Protein AF-A0AAE1XAZ2-F1 (afdb_monomer_lite)

pLDDT: mean 76.96, std 14.14, range [39.06, 95.06]

Secondary structure (DSSP, 8-state):
-PPPTT--PPP---PPP-B-SSGGG---SEES-EEEEE---SSS--EEEEE--EEEEE--SSSS--EEEEEE---EEEEETTTTEEEEE--SSPPPPP--S--EEEETTEEEE--S-TTT------GGGSHHHHHHTTHHHHHHHHH-HHHHHHHHHHHHHHHTTS-SEEEETTTEEEESS---SS---HHHHHT-PSS--GGG--HHHHHHHH-EE-SSTT--SEEE-TT-TT-EEE-S--TT-HHHHT--

InterPro domains:
  IPR004843 Calcineurin-like, phosphoesterase domain [PF00149] (111-232)
  IPR006186 Serine/threonine-specific protein phosphatase/bis(5-nucleosyl)-tetraphosphatase [PR00114] (123-147)
  IPR006186 Serine/threonine-specific protein phosphatase/bis(5-nucleosyl)-tetraphosphatase [PR00114] (161-187)
  IPR006186 Serine/threonine-specific protein phosphatase/bis(5-nucleosyl)-tetraphosphatase [PR00114] (191-218)
  IPR006186 Serine/threonine-specific protein phosphatase/bis(5-nucleosyl)-tetraphosphatase [PS00125] (124-129)
  IPR006186 Serine/threonine-specific protein phosphatase/bis(5-nucleosyl)-tetraphosphatase [SM00156] (76-252)
  IPR015915 Kelch-type beta-propeller [SSF117281] (14-110)
  IPR029052 Metallo-dependent phosphatase-like [G3DSA:3.60.21.10] (101-250)
  IPR029052 Metallo-dependent phosphatase-like [SSF56300] (113-239)

Structure (mmCIF, N/CA/C/O backbone):
data_AF-A0AAE1XAZ2-F1
#
_entry.id   AF-A0AAE1XAZ2-F1
#
loop_
_atom_site.group_PDB
_atom_site.id
_atom_site.type_symbol
_atom_site.label_atom_id
_atom_site.label_alt_id
_atom_site.label_comp_id
_atom_site.label_asym_id
_atom_site.label_entity_id
_atom_site.label_seq_id
_atom_site.pdbx_PDB_ins_code
_atom_site.Cartn_x
_atom_site.Cartn_y
_atom_site.Cartn_z
_atom_site.occupancy
_atom_site.B_iso_or_equiv
_atom_site.auth_seq_id
_atom_site.auth_comp_id
_atom_site.auth_asym_id
_atom_site.auth_atom_id
_atom_site.pdbx_PDB_model_num
ATOM 1 N N . MET A 1 1 ? -9.855 -36.960 -20.016 1.00 40.91 1 MET A N 1
ATOM 2 C CA . MET A 1 1 ? -9.226 -35.631 -19.858 1.00 40.91 1 MET A CA 1
ATOM 3 C C . MET A 1 1 ? -9.217 -35.314 -18.373 1.00 40.91 1 MET A C 1
ATOM 5 O O . MET A 1 1 ? -10.285 -35.118 -17.813 1.00 40.91 1 MET A O 1
ATOM 9 N N . GLY A 1 2 ? -8.059 -35.413 -17.718 1.00 45.53 2 GLY A N 1
ATOM 10 C CA . GLY A 1 2 ? -7.933 -35.143 -16.282 1.00 45.53 2 GLY A CA 1
ATOM 11 C C . GLY A 1 2 ? -7.878 -33.639 -16.027 1.00 45.53 2 GLY A C 1
ATOM 12 O O . GLY A 1 2 ? -7.138 -32.931 -16.710 1.00 45.53 2 GLY A O 1
ATOM 13 N N . SER A 1 3 ? -8.684 -33.151 -15.086 1.00 51.94 3 SER A N 1
ATOM 14 C CA . SER A 1 3 ? -8.640 -31.769 -14.609 1.00 51.94 3 SER A CA 1
ATOM 15 C C . SER A 1 3 ? -7.241 -31.446 -14.084 1.00 51.94 3 SER A C 1
ATOM 17 O O . SER A 1 3 ? -6.685 -32.200 -13.285 1.00 51.94 3 SER A O 1
ATOM 19 N N . LYS A 1 4 ? -6.663 -30.337 -14.551 1.00 54.97 4 LYS A N 1
ATOM 20 C CA . LYS A 1 4 ? -5.352 -29.865 -14.097 1.00 54.97 4 LYS A CA 1
ATOM 21 C C . LYS A 1 4 ? -5.409 -29.582 -12.582 1.00 54.97 4 LYS A C 1
ATOM 23 O O . LYS A 1 4 ? -6.352 -28.921 -12.154 1.00 54.97 4 LYS A O 1
ATOM 28 N N . PRO A 1 5 ? -4.426 -30.025 -11.780 1.00 50.38 5 PRO A N 1
ATOM 29 C CA . PRO A 1 5 ? -4.472 -29.946 -10.313 1.00 50.38 5 PRO A CA 1
ATOM 30 C C . PRO A 1 5 ? -4.479 -28.521 -9.726 1.00 50.38 5 PRO A C 1
ATOM 32 O O . PRO A 1 5 ? -4.715 -28.365 -8.536 1.00 50.38 5 PRO A O 1
ATOM 35 N N . TRP A 1 6 ? -4.260 -27.488 -10.543 1.00 50.59 6 TRP A N 1
ATOM 36 C CA . TRP A 1 6 ? -4.311 -26.069 -10.155 1.00 50.59 6 TRP A CA 1
ATOM 37 C C . TRP A 1 6 ? -5.607 -25.355 -10.570 1.00 50.59 6 TRP A C 1
ATOM 39 O O . TRP A 1 6 ? -5.777 -24.168 -10.307 1.00 50.59 6 TRP A O 1
ATOM 49 N N . LEU A 1 7 ? -6.532 -26.050 -11.236 1.00 39.06 7 LEU A N 1
ATOM 50 C CA . LEU A 1 7 ? -7.842 -25.503 -11.579 1.00 39.06 7 LEU A CA 1
ATOM 51 C C . LEU A 1 7 ? -8.775 -25.659 -10.372 1.00 39.06 7 LEU A C 1
ATOM 53 O O . LEU A 1 7 ? -9.588 -26.578 -10.308 1.00 39.06 7 LEU A O 1
ATOM 57 N N . CYS A 1 8 ? -8.643 -24.752 -9.404 1.00 51.28 8 CYS A N 1
ATOM 58 C CA . CYS A 1 8 ? -9.664 -24.552 -8.382 1.00 51.28 8 CYS A CA 1
ATOM 59 C C . CYS A 1 8 ? -10.829 -23.784 -9.026 1.00 51.28 8 CYS A C 1
ATOM 61 O O . CYS A 1 8 ? -10.635 -22.633 -9.427 1.00 51.28 8 CYS A O 1
ATOM 63 N N . PRO A 1 9 ? -12.026 -24.380 -9.181 1.00 53.69 9 PRO A N 1
ATOM 64 C CA . PRO A 1 9 ? -13.184 -23.627 -9.640 1.00 53.69 9 PRO A CA 1
ATOM 65 C C . PRO A 1 9 ? -13.441 -22.466 -8.676 1.00 53.69 9 PRO A C 1
ATOM 67 O O . PRO A 1 9 ? -13.261 -22.611 -7.464 1.00 53.69 9 PRO A O 1
ATOM 70 N N . ALA A 1 10 ? -13.852 -21.316 -9.220 1.00 43.12 10 ALA A N 1
ATOM 71 C CA . ALA A 1 10 ? -14.251 -20.182 -8.399 1.00 43.12 10 ALA A CA 1
ATOM 72 C C . ALA A 1 10 ? -15.269 -20.662 -7.347 1.00 43.12 10 ALA A C 1
ATOM 74 O O . ALA A 1 10 ? -16.168 -21.438 -7.697 1.00 43.12 10 ALA A O 1
ATOM 75 N N . PRO A 1 11 ? -15.141 -20.242 -6.076 1.00 50.47 11 PRO A N 1
ATOM 76 C CA . PRO A 1 11 ? -16.084 -20.638 -5.047 1.00 50.47 11 PRO A CA 1
ATOM 77 C C . PRO A 1 11 ? -17.504 -20.316 -5.506 1.00 50.47 11 PRO A C 1
ATOM 79 O O . PRO A 1 11 ? -17.768 -19.233 -6.034 1.00 50.47 11 PRO A O 1
ATOM 82 N N . THR A 1 12 ? -18.434 -21.243 -5.297 1.00 56.81 12 THR A N 1
ATOM 83 C CA . THR A 1 12 ? -19.854 -20.943 -5.474 1.00 56.81 12 THR A CA 1
ATOM 84 C C . THR A 1 12 ? -20.237 -19.855 -4.481 1.00 56.81 12 THR A C 1
ATOM 86 O O . THR A 1 12 ? -20.247 -20.089 -3.272 1.00 56.81 12 THR A O 1
ATOM 89 N N . TYR A 1 13 ? -20.539 -18.664 -4.985 1.00 56.06 13 TYR A N 1
ATOM 90 C CA . TYR A 1 13 ? -21.065 -17.575 -4.179 1.00 56.06 13 TYR A CA 1
ATOM 91 C C . TYR A 1 13 ? -22.586 -17.687 -4.095 1.00 56.06 13 TYR A C 1
ATOM 93 O O . TYR A 1 13 ? -23.262 -18.105 -5.036 1.00 56.06 13 TYR A O 1
ATOM 101 N N . ARG A 1 14 ? -23.135 -17.297 -2.946 1.00 70.94 14 ARG A N 1
ATOM 102 C CA . ARG A 1 14 ? -24.574 -17.131 -2.755 1.00 70.94 14 ARG A CA 1
ATOM 103 C C . ARG A 1 14 ? -24.855 -15.652 -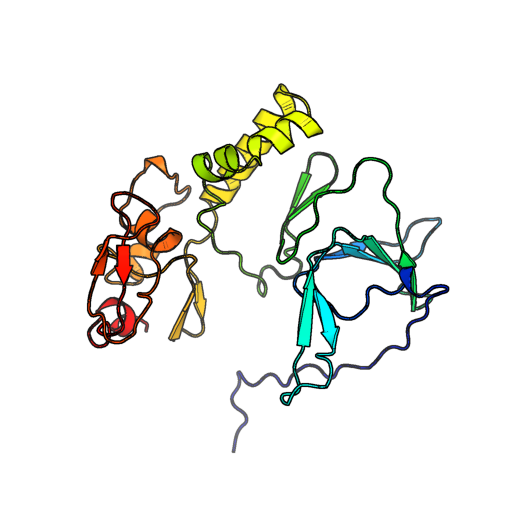2.566 1.00 70.94 14 ARG A C 1
ATOM 105 O O . ARG A 1 14 ? -24.284 -15.033 -1.672 1.00 70.94 14 ARG A O 1
ATOM 112 N N . THR A 1 15 ? -25.771 -15.110 -3.359 1.00 72.25 15 THR A N 1
ATOM 113 C CA . THR A 1 15 ? -26.292 -13.763 -3.129 1.00 72.25 15 THR A CA 1
ATOM 114 C C . THR A 1 15 ? -26.998 -13.720 -1.778 1.00 72.25 15 THR A C 1
ATOM 116 O O . THR A 1 15 ? -27.865 -14.549 -1.487 1.00 72.25 15 THR A O 1
ATOM 119 N N . LEU A 1 16 ? -26.607 -12.762 -0.942 1.00 75.38 16 LEU A N 1
ATOM 120 C CA . LEU A 1 16 ? -27.298 -12.453 0.300 1.00 75.38 16 LEU A CA 1
ATOM 121 C C . LEU A 1 16 ? -28.154 -11.214 0.074 1.00 75.38 16 LEU A C 1
ATOM 123 O O . LEU A 1 16 ? -27.655 -10.191 -0.390 1.00 75.38 16 LEU A O 1
ATOM 127 N N . GLU A 1 17 ? -29.432 -11.303 0.424 1.00 85.44 17 GLU A N 1
ATOM 128 C CA . GLU A 1 17 ? -30.253 -10.107 0.568 1.00 85.44 17 GLU A CA 1
ATOM 129 C C . GLU A 1 17 ? -29.761 -9.320 1.782 1.00 85.44 17 GLU A C 1
ATOM 131 O O . GLU A 1 17 ? -29.556 -9.883 2.864 1.00 85.44 17 GLU A O 1
ATOM 136 N N . SER A 1 18 ? -29.548 -8.025 1.573 1.00 86.75 18 SER A N 1
ATOM 137 C CA . SER A 1 18 ? -29.151 -7.073 2.605 1.00 86.75 18 SER A CA 1
ATOM 138 C C . SER A 1 18 ? -30.145 -5.924 2.633 1.00 86.75 18 SER A C 1
ATOM 140 O O . SER A 1 18 ? -30.829 -5.675 1.641 1.00 86.75 18 SER A O 1
ATOM 142 N N . TYR A 1 19 ? -30.247 -5.259 3.779 1.00 90.19 19 TYR A N 1
ATOM 143 C CA . TYR A 1 19 ? -31.219 -4.194 3.995 1.00 90.19 19 TYR A CA 1
ATOM 144 C C . TYR A 1 19 ? -30.557 -2.930 4.528 1.00 90.19 19 TYR A C 1
ATOM 146 O O . TYR A 1 19 ? -29.501 -2.986 5.157 1.00 90.19 19 TYR A O 1
ATOM 154 N N . TRP A 1 20 ? -31.196 -1.791 4.300 1.00 95.06 20 TRP A N 1
ATOM 155 C CA . TRP A 1 20 ? -30.798 -0.488 4.817 1.00 95.06 20 TRP A CA 1
ATOM 156 C C . TRP A 1 20 ? -32.036 0.401 4.967 1.00 95.06 20 TRP A C 1
ATOM 158 O O . TRP A 1 20 ? -33.042 0.157 4.302 1.00 95.06 20 TRP A O 1
ATOM 168 N N . ASP A 1 21 ? -31.986 1.394 5.859 1.00 94.00 21 ASP A N 1
ATOM 169 C CA . ASP A 1 21 ? -33.142 2.270 6.108 1.00 94.00 21 ASP A CA 1
ATOM 170 C C . ASP A 1 21 ? -33.165 3.461 5.140 1.00 94.00 21 ASP A C 1
ATOM 172 O O . ASP A 1 21 ? -34.234 3.928 4.751 1.00 94.00 21 ASP A O 1
ATOM 176 N N . THR A 1 22 ? -31.986 3.960 4.756 1.00 93.81 22 THR A N 1
ATOM 177 C CA . THR A 1 22 ? -31.815 5.110 3.859 1.00 93.81 22 THR A CA 1
ATOM 178 C C . THR A 1 22 ? -30.794 4.810 2.764 1.00 93.81 22 THR A C 1
ATOM 180 O O . THR A 1 22 ? -29.907 3.981 2.955 1.00 93.81 22 THR A O 1
ATOM 183 N N . ASP A 1 23 ? -30.865 5.495 1.622 1.00 87.19 23 ASP A N 1
ATOM 184 C CA . ASP A 1 23 ? -29.893 5.286 0.533 1.00 87.19 23 ASP A CA 1
ATOM 185 C C . ASP A 1 23 ? -28.445 5.588 0.967 1.00 87.19 23 ASP A C 1
ATOM 187 O O . ASP A 1 23 ? -27.510 4.936 0.506 1.00 87.19 23 ASP A O 1
ATOM 191 N N . ASP A 1 24 ? -28.257 6.507 1.921 1.00 89.56 24 ASP A N 1
ATOM 192 C CA . ASP A 1 24 ? -26.951 6.844 2.505 1.00 89.56 24 ASP A CA 1
ATOM 193 C C . ASP A 1 24 ? -26.341 5.706 3.345 1.00 89.56 24 ASP A C 1
ATOM 195 O O . ASP A 1 24 ? -25.118 5.646 3.529 1.00 89.56 24 ASP A O 1
ATOM 199 N N . ASP A 1 25 ? -27.176 4.810 3.879 1.00 92.19 25 ASP A N 1
ATOM 200 C CA . ASP A 1 25 ? -26.734 3.639 4.635 1.00 92.19 25 ASP A CA 1
ATOM 201 C C . ASP A 1 25 ? -26.095 2.587 3.728 1.00 92.19 25 ASP A C 1
ATOM 203 O O . ASP A 1 25 ? -25.174 1.878 4.158 1.00 92.19 25 ASP A O 1
ATOM 207 N N . ALA A 1 26 ? -26.526 2.516 2.467 1.00 89.38 26 ALA A N 1
ATOM 208 C CA . ALA A 1 26 ? -25.982 1.594 1.489 1.00 89.38 26 ALA A CA 1
ATOM 209 C C . ALA A 1 26 ? -24.591 2.065 1.021 1.00 89.38 26 ALA A C 1
ATOM 211 O O . ALA A 1 26 ? -24.416 3.208 0.596 1.00 89.38 26 ALA A O 1
ATOM 212 N N . PRO A 1 27 ? -23.562 1.198 1.036 1.00 88.69 27 PRO A N 1
ATOM 213 C CA . PRO A 1 27 ? -22.259 1.568 0.493 1.00 88.69 27 PRO A CA 1
ATOM 214 C C . PRO A 1 27 ? -22.286 1.698 -1.041 1.00 88.69 27 PRO A C 1
ATOM 216 O O . PRO A 1 27 ? -21.423 2.357 -1.619 1.00 88.69 27 PRO A O 1
ATOM 219 N N . GLY A 1 28 ? -23.252 1.084 -1.723 1.00 85.62 28 GLY A N 1
ATOM 220 C CA . GLY A 1 28 ? -23.293 1.048 -3.183 1.00 85.62 28 GLY A CA 1
ATOM 221 C C . GLY A 1 28 ? -22.079 0.340 -3.817 1.00 85.62 28 GLY A C 1
ATOM 222 O O . GLY A 1 28 ? -21.163 -0.111 -3.118 1.00 85.62 28 GLY A O 1
ATOM 223 N N . PRO A 1 29 ? -22.057 0.212 -5.153 1.00 82.62 29 PRO A N 1
ATOM 224 C CA . PRO A 1 29 ? -20.962 -0.436 -5.870 1.00 82.62 29 PRO A CA 1
ATOM 225 C C . PRO A 1 29 ? -19.657 0.364 -5.747 1.00 82.62 29 PRO A C 1
ATOM 227 O O . PRO A 1 29 ? -19.624 1.571 -5.998 1.00 82.62 29 PRO A O 1
ATOM 230 N N . ARG A 1 30 ? -18.563 -0.301 -5.358 1.00 84.44 30 ARG A N 1
ATOM 231 C CA . ARG A 1 30 ? -17.255 0.341 -5.143 1.00 84.44 30 ARG A CA 1
ATOM 232 C C . ARG A 1 30 ? -16.090 -0.642 -5.236 1.00 84.44 30 ARG A C 1
ATOM 234 O O . ARG A 1 30 ? -16.255 -1.828 -4.960 1.00 84.44 30 ARG A O 1
ATOM 241 N N . CYS A 1 31 ? -14.896 -0.139 -5.536 1.00 78.88 31 CYS A N 1
ATOM 242 C CA . CYS A 1 31 ? -13.641 -0.900 -5.519 1.00 78.88 31 CYS A CA 1
ATOM 243 C C . CYS A 1 31 ? -12.593 -0.243 -4.605 1.00 78.88 31 CYS A C 1
ATOM 245 O O . CYS A 1 31 ? -12.754 0.900 -4.175 1.00 78.88 31 CYS A O 1
ATOM 247 N N . GLY A 1 32 ? -11.533 -0.983 -4.258 1.00 73.06 32 GLY A N 1
ATOM 248 C CA . GLY A 1 32 ? -10.429 -0.465 -3.441 1.00 73.06 32 GLY A CA 1
ATOM 249 C C . GLY A 1 32 ? -10.840 0.006 -2.038 1.00 73.06 32 GLY A C 1
ATOM 250 O O . GLY A 1 32 ? -10.208 0.908 -1.497 1.00 73.06 32 GLY A O 1
ATOM 251 N N . HIS A 1 33 ? -11.917 -0.535 -1.473 1.00 79.75 33 HIS A N 1
ATOM 252 C CA . HIS A 1 33 ? -12.319 -0.273 -0.091 1.00 79.75 33 HIS A CA 1
ATOM 253 C C . HIS A 1 33 ? -11.654 -1.277 0.858 1.00 79.75 33 HIS A C 1
ATOM 255 O O . HIS A 1 33 ? -11.230 -2.351 0.432 1.00 79.75 33 HIS A O 1
ATOM 261 N N . THR A 1 34 ? -11.618 -0.948 2.144 1.00 80.38 34 THR A N 1
ATOM 262 C CA . THR A 1 34 ? -11.214 -1.874 3.211 1.00 80.38 34 THR A CA 1
ATOM 263 C C . THR A 1 34 ? -12.465 -2.409 3.896 1.00 80.38 34 THR A C 1
ATOM 265 O O . THR A 1 34 ? -13.421 -1.655 4.088 1.00 80.38 34 THR A O 1
ATOM 268 N N . LEU A 1 35 ? -12.478 -3.695 4.252 1.00 78.38 35 LEU A N 1
ATOM 269 C CA . LEU A 1 35 ? -13.596 -4.336 4.944 1.00 78.38 35 LEU A CA 1
ATOM 270 C C . LEU A 1 35 ? -13.079 -5.104 6.160 1.00 78.38 35 LEU A C 1
ATOM 272 O O . LEU A 1 35 ? -12.538 -6.193 6.018 1.00 78.38 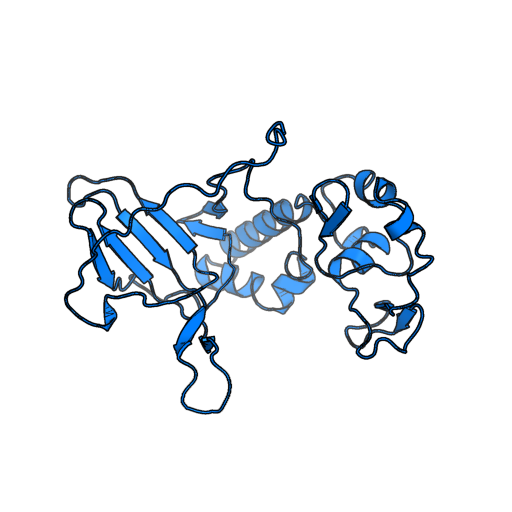35 LEU A O 1
ATOM 276 N N . THR A 1 36 ? -13.259 -4.556 7.355 1.00 78.31 36 THR A N 1
ATOM 277 C CA . THR A 1 36 ? -12.703 -5.111 8.594 1.00 78.31 36 THR A CA 1
ATOM 278 C C . THR A 1 36 ? -13.756 -5.894 9.368 1.00 78.31 36 THR A C 1
ATOM 280 O O . THR A 1 36 ? -14.784 -5.335 9.755 1.00 78.31 36 THR A O 1
ATOM 283 N N . ALA A 1 37 ? -13.493 -7.168 9.661 1.00 76.38 37 ALA A N 1
ATOM 284 C CA . ALA A 1 37 ? -14.340 -7.953 10.552 1.00 76.38 37 ALA A CA 1
ATOM 285 C C . ALA A 1 37 ? -14.173 -7.509 12.016 1.00 76.38 37 ALA A C 1
ATOM 287 O O . ALA A 1 37 ? -13.063 -7.400 12.536 1.00 76.38 37 ALA A O 1
ATOM 288 N N . VAL A 1 38 ? -15.292 -7.272 12.697 1.00 79.88 38 VAL A N 1
ATOM 289 C CA . VAL A 1 38 ? -15.359 -6.884 14.109 1.00 79.88 38 VAL A CA 1
ATOM 290 C C . VAL A 1 38 ? -16.177 -7.926 14.861 1.00 79.88 38 VAL A C 1
ATOM 292 O O . VAL A 1 38 ? -17.332 -8.199 14.521 1.00 79.88 38 VAL A O 1
ATOM 295 N N . ALA A 1 39 ? -15.573 -8.504 15.900 1.00 76.00 39 ALA A N 1
ATOM 296 C CA . ALA A 1 39 ? -16.222 -9.496 16.748 1.00 76.00 39 ALA A CA 1
ATOM 297 C C . ALA A 1 39 ? -17.469 -8.928 17.447 1.00 76.00 39 ALA A C 1
ATOM 299 O O . ALA A 1 39 ? -17.588 -7.724 17.692 1.00 76.00 39 ALA A O 1
ATOM 300 N N . ALA A 1 40 ? -18.392 -9.822 17.799 1.00 81.12 40 ALA A N 1
ATOM 301 C CA . ALA A 1 40 ? -19.564 -9.457 18.577 1.00 81.12 40 ALA A CA 1
ATOM 302 C C . ALA A 1 40 ? -19.168 -8.872 19.943 1.00 81.12 40 ALA A C 1
ATOM 304 O O . ALA A 1 40 ? -18.188 -9.276 20.570 1.00 81.12 40 ALA A O 1
ATOM 305 N N . THR A 1 41 ? -19.977 -7.936 20.422 1.00 84.62 41 THR A N 1
ATOM 306 C CA . THR A 1 41 ? -19.865 -7.321 21.748 1.00 84.62 41 THR A CA 1
ATOM 307 C C . THR A 1 41 ? -21.142 -7.587 22.542 1.00 84.62 41 THR A C 1
ATOM 309 O O . THR A 1 41 ? -22.114 -8.119 22.012 1.00 84.62 41 THR A O 1
ATOM 312 N N . LYS A 1 42 ? -21.190 -7.168 23.813 1.00 85.06 42 LYS A N 1
ATOM 313 C CA . LYS A 1 42 ? -22.407 -7.298 24.636 1.00 85.06 42 LYS A CA 1
ATOM 314 C C . LYS A 1 42 ? -23.627 -6.578 24.046 1.00 85.06 42 LYS A C 1
ATOM 316 O O . LYS A 1 42 ? -24.748 -6.952 24.362 1.00 85.06 42 LYS A O 1
ATOM 321 N N . THR A 1 43 ? -23.409 -5.536 23.245 1.00 85.31 43 THR A N 1
ATOM 322 C CA . THR A 1 43 ? -24.472 -4.657 22.733 1.00 85.31 43 THR A CA 1
ATOM 323 C C . THR A 1 43 ? -24.667 -4.737 21.222 1.00 85.31 43 THR A C 1
ATOM 325 O O . THR A 1 43 ? -25.659 -4.220 20.725 1.00 85.31 43 THR A O 1
ATOM 328 N N . HIS A 1 44 ? -23.751 -5.371 20.486 1.00 81.56 44 HIS A N 1
ATOM 329 C CA . HIS A 1 44 ? -23.783 -5.437 19.023 1.00 81.56 44 HIS A CA 1
ATOM 330 C C . HIS A 1 44 ? -23.333 -6.812 18.533 1.00 81.56 44 HIS A C 1
ATOM 332 O O . HIS A 1 44 ? -22.372 -7.365 19.071 1.00 81.56 44 HIS A O 1
ATOM 338 N N . GLY A 1 45 ? -23.977 -7.321 17.480 1.00 82.19 45 GLY A N 1
ATOM 339 C CA . GLY A 1 45 ? -23.573 -8.551 16.800 1.00 82.19 45 GLY A CA 1
ATOM 340 C C . GLY A 1 45 ? -22.208 -8.450 16.099 1.00 82.19 45 GLY A C 1
ATOM 341 O O . GLY A 1 45 ? -21.571 -7.390 16.115 1.00 82.19 45 GLY A O 1
ATOM 342 N N . PRO A 1 46 ? -21.729 -9.554 15.495 1.00 83.38 46 PRO A N 1
ATOM 343 C CA . PRO A 1 46 ? -20.560 -9.526 14.622 1.00 83.38 46 PRO A CA 1
ATOM 344 C C . PRO A 1 46 ? -20.833 -8.638 13.404 1.00 83.38 46 PRO A C 1
ATOM 346 O O . PRO A 1 46 ? -21.920 -8.679 12.821 1.00 83.38 46 PRO A O 1
ATOM 349 N N . ARG A 1 47 ? -19.848 -7.819 13.030 1.00 89.00 47 ARG A N 1
ATOM 350 C CA . ARG A 1 47 ? -20.006 -6.779 12.005 1.00 89.00 47 ARG A CA 1
ATOM 351 C C . ARG A 1 47 ? -18.849 -6.762 11.021 1.00 89.00 47 ARG A C 1
ATOM 353 O O . ARG A 1 47 ? -17.733 -7.127 11.375 1.00 89.00 47 ARG A O 1
ATOM 360 N N . LEU A 1 48 ? -19.107 -6.271 9.814 1.00 85.62 48 LEU A N 1
ATOM 361 C CA . LEU A 1 48 ? -18.075 -5.883 8.855 1.00 85.62 48 LEU A CA 1
ATOM 362 C C . LEU A 1 48 ? -18.080 -4.361 8.729 1.00 85.62 48 LEU A C 1
ATOM 364 O O . LEU A 1 48 ? -19.117 -3.768 8.436 1.00 85.62 48 LEU A O 1
ATOM 368 N N . ILE A 1 49 ? -16.940 -3.723 8.970 1.00 87.56 49 ILE A N 1
ATOM 369 C CA . ILE A 1 49 ? -16.782 -2.276 8.844 1.00 87.56 49 ILE A CA 1
ATOM 370 C C . ILE A 1 49 ? -16.115 -1.979 7.512 1.00 87.56 49 ILE A C 1
ATOM 372 O O . ILE A 1 49 ? -14.953 -2.318 7.305 1.00 87.56 49 ILE A O 1
ATOM 376 N N . LEU A 1 50 ? -16.859 -1.347 6.614 1.00 87.88 50 LEU A N 1
ATOM 377 C CA . LEU A 1 50 ? -16.375 -0.902 5.321 1.00 87.88 50 LEU A CA 1
ATOM 378 C C . LEU A 1 50 ? -15.887 0.538 5.431 1.00 87.88 50 LEU A C 1
ATOM 380 O O . LEU A 1 50 ? -16.634 1.398 5.898 1.00 87.88 50 LEU A O 1
ATOM 384 N N . PHE A 1 51 ? -14.680 0.820 4.947 1.00 88.44 51 PHE A N 1
ATOM 385 C CA . PHE A 1 51 ? -14.155 2.179 4.851 1.00 88.44 51 PHE A CA 1
ATOM 386 C C . PHE A 1 51 ? -13.644 2.504 3.444 1.00 88.44 51 PHE A C 1
ATOM 388 O O . PHE A 1 51 ? -12.929 1.725 2.809 1.00 88.44 51 PHE A O 1
ATOM 395 N N . GLY A 1 52 ? -14.018 3.696 2.980 1.00 87.25 52 GLY A N 1
ATOM 396 C CA . GLY A 1 52 ? -13.497 4.319 1.773 1.00 87.25 52 GLY A CA 1
ATOM 397 C C . GLY A 1 52 ? -13.790 3.551 0.485 1.00 87.25 52 GLY A C 1
ATOM 398 O O . GLY A 1 52 ? -14.862 2.961 0.313 1.00 87.25 52 GLY A O 1
ATOM 399 N N . GLY A 1 53 ? -12.838 3.603 -0.441 1.00 85.12 53 GLY A N 1
ATOM 400 C CA . GLY A 1 53 ? -12.949 3.063 -1.792 1.00 85.12 53 GLY A CA 1
ATOM 401 C C . GLY A 1 53 ? -13.314 4.118 -2.831 1.00 85.12 53 GLY A C 1
ATOM 402 O O . GLY A 1 53 ? -13.577 5.280 -2.513 1.00 85.12 53 GLY A O 1
ATOM 403 N N . ALA A 1 54 ? -13.305 3.702 -4.092 1.00 84.44 54 ALA A N 1
ATOM 404 C CA . ALA A 1 54 ? -13.802 4.487 -5.210 1.00 84.44 54 ALA A CA 1
ATOM 405 C C . ALA A 1 54 ? -15.197 3.978 -5.578 1.00 84.44 54 ALA A C 1
ATOM 407 O O . ALA A 1 54 ? -15.365 2.793 -5.880 1.00 84.44 54 ALA A O 1
ATOM 408 N N . THR A 1 55 ? -16.203 4.849 -5.501 1.00 83.38 55 THR A N 1
ATOM 409 C CA . THR A 1 55 ? -17.583 4.490 -5.842 1.00 83.38 55 THR A CA 1
ATOM 410 C C . THR A 1 55 ? -17.770 4.495 -7.349 1.00 83.38 55 THR A C 1
ATOM 412 O O . THR A 1 55 ? -17.164 5.289 -8.068 1.00 83.38 55 THR A O 1
ATOM 415 N N . ALA A 1 56 ? -18.602 3.584 -7.834 1.00 72.31 56 ALA A N 1
ATOM 416 C CA . ALA A 1 56 ? -18.972 3.490 -9.233 1.00 72.31 56 ALA A CA 1
ATOM 417 C C . ALA A 1 56 ? -20.306 4.205 -9.485 1.00 72.31 56 ALA A C 1
ATOM 419 O O . ALA A 1 56 ? -21.239 4.091 -8.695 1.00 72.31 56 ALA A O 1
ATOM 420 N N . ILE A 1 57 ? -20.395 4.901 -10.614 1.00 67.12 57 ILE A N 1
ATOM 421 C CA . ILE A 1 57 ? -21.644 5.338 -11.241 1.00 67.12 57 ILE A CA 1
ATOM 422 C C . ILE A 1 57 ? -21.804 4.595 -12.566 1.00 67.12 57 ILE A C 1
ATOM 424 O O . ILE A 1 57 ? -20.827 4.360 -13.288 1.00 67.12 57 ILE A O 1
ATOM 428 N N . GLU A 1 58 ? -23.040 4.219 -12.890 1.00 56.28 58 GLU A N 1
ATOM 429 C CA . GLU A 1 58 ? -23.365 3.699 -14.217 1.00 56.28 58 GLU A CA 1
ATOM 430 C C . GLU A 1 58 ? -23.036 4.760 -15.278 1.00 56.28 58 GLU A C 1
ATOM 432 O O . GLU A 1 58 ? -23.369 5.940 -15.137 1.00 56.28 58 GLU A O 1
ATOM 437 N N . GLY A 1 59 ? -22.335 4.356 -16.341 1.00 53.31 59 GLY A N 1
ATOM 438 C CA . GLY A 1 59 ? -22.068 5.229 -17.478 1.00 53.31 59 GLY A CA 1
ATOM 439 C C . GLY A 1 59 ? -23.372 5.597 -18.190 1.00 53.31 59 GLY A C 1
ATOM 440 O O . GLY A 1 59 ? -24.006 4.742 -18.799 1.00 53.31 59 GLY A O 1
ATOM 441 N N . GLY A 1 60 ? -23.777 6.868 -18.129 1.00 48.81 60 GLY A N 1
ATOM 442 C CA . GLY A 1 60 ? -24.976 7.345 -18.822 1.00 48.81 60 GLY A CA 1
ATOM 443 C C . GLY A 1 60 ? -24.854 7.256 -20.349 1.00 48.81 60 GLY A C 1
ATOM 444 O O . GLY A 1 60 ? -23.804 7.616 -20.869 1.00 48.81 60 GLY A O 1
ATOM 445 N N . ASN A 1 61 ? -25.931 6.791 -21.009 1.00 49.59 61 ASN A N 1
ATOM 446 C CA . ASN A 1 61 ? -26.388 6.818 -22.426 1.00 49.59 61 ASN A CA 1
ATOM 447 C C . ASN A 1 61 ? -25.422 7.008 -23.627 1.00 49.59 61 ASN A C 1
ATOM 449 O O . ASN A 1 61 ? -25.880 7.051 -24.769 1.00 49.59 61 ASN A O 1
ATOM 453 N N . GLY A 1 62 ? -24.112 7.101 -23.443 1.00 49.56 62 GLY A N 1
ATOM 454 C CA . GLY A 1 62 ? -23.128 7.323 -24.493 1.00 49.56 62 GLY A CA 1
ATOM 455 C C . GLY A 1 62 ? -22.450 6.027 -24.908 1.00 49.56 62 GLY A C 1
ATOM 456 O O . GLY A 1 62 ? -21.391 5.715 -24.383 1.00 49.56 62 GLY A O 1
ATOM 457 N N . GLY A 1 63 ? -23.055 5.308 -25.858 1.00 46.62 63 GLY A N 1
ATOM 458 C CA . GLY A 1 63 ? -22.420 4.394 -26.827 1.00 46.62 63 GLY A CA 1
ATOM 459 C C . GLY A 1 63 ? -21.654 3.148 -26.349 1.00 46.62 63 GLY A C 1
ATOM 460 O O . GLY A 1 63 ? -21.571 2.193 -27.114 1.00 46.62 63 GLY A O 1
ATOM 461 N N . ALA A 1 64 ? -21.115 3.108 -25.130 1.00 49.59 64 ALA A N 1
ATOM 462 C CA . ALA A 1 64 ? -20.348 1.983 -24.608 1.00 49.59 64 ALA A CA 1
ATOM 463 C C . ALA A 1 64 ? -20.783 1.660 -23.166 1.00 49.59 64 ALA A C 1
ATOM 465 O O . ALA A 1 64 ? -20.685 2.532 -22.298 1.00 49.59 64 ALA A O 1
ATOM 466 N N . PRO A 1 65 ? -21.259 0.433 -22.880 1.00 43.44 65 PRO A N 1
ATOM 467 C CA . PRO A 1 65 ? -21.522 0.008 -21.511 1.00 43.44 65 PRO A CA 1
ATOM 468 C C . PRO A 1 65 ? -20.212 0.005 -20.712 1.00 43.44 65 PRO A C 1
ATOM 470 O O . PRO A 1 65 ? -19.213 -0.568 -21.143 1.00 43.44 65 PRO A O 1
ATOM 473 N N . GLY A 1 66 ? -20.205 0.658 -19.550 1.00 50.03 66 GLY A N 1
ATOM 474 C CA . GLY A 1 66 ? -19.025 0.741 -18.691 1.00 50.03 66 GLY A CA 1
ATOM 475 C C . GLY A 1 66 ? -19.322 1.359 -17.325 1.00 50.03 66 GLY A C 1
ATOM 476 O O . GLY A 1 66 ? -20.277 2.118 -17.160 1.00 50.03 66 GLY A O 1
ATOM 477 N N . ILE A 1 67 ? -18.484 1.028 -16.342 1.00 53.31 67 ILE A N 1
ATOM 478 C CA . ILE A 1 67 ? -18.489 1.627 -15.003 1.00 53.31 67 ILE A CA 1
ATOM 479 C C . ILE A 1 67 ? -17.571 2.853 -15.021 1.00 53.31 67 ILE A C 1
ATOM 481 O O . ILE A 1 67 ? -16.417 2.749 -15.436 1.00 53.31 67 ILE A O 1
ATOM 485 N N . ARG A 1 68 ? -18.055 4.009 -14.554 1.00 58.22 68 ARG A N 1
ATOM 486 C CA . ARG A 1 68 ? -17.210 5.186 -14.290 1.00 58.22 68 ARG A CA 1
ATOM 487 C C . ARG A 1 68 ? -17.033 5.351 -12.786 1.00 58.22 68 ARG A C 1
ATOM 489 O O . ARG A 1 68 ? -17.972 5.127 -12.029 1.00 58.22 68 ARG A O 1
ATOM 496 N N . LEU A 1 69 ? -15.845 5.749 -12.341 1.00 65.75 69 LEU A N 1
ATOM 497 C CA . LEU A 1 69 ? -15.623 6.067 -10.930 1.00 65.75 69 LEU A CA 1
ATOM 498 C C . LEU A 1 69 ? -16.179 7.466 -10.636 1.00 65.75 69 LEU A C 1
ATOM 500 O O . LEU A 1 69 ? -15.793 8.435 -11.285 1.00 65.75 69 LEU A O 1
ATOM 504 N N . ALA A 1 70 ? -17.088 7.564 -9.668 1.00 65.56 70 ALA A N 1
ATOM 505 C CA . ALA A 1 70 ? -17.697 8.817 -9.220 1.00 65.56 70 ALA A CA 1
ATOM 506 C C . ALA A 1 70 ? -16.766 9.635 -8.310 1.00 65.56 70 ALA A C 1
ATOM 508 O O . ALA A 1 70 ? -16.988 10.825 -8.103 1.00 65.56 70 ALA A O 1
ATOM 509 N N . GLY A 1 71 ? -15.729 8.992 -7.766 1.00 79.12 71 GLY A N 1
ATOM 510 C CA . GLY A 1 71 ? -14.735 9.606 -6.894 1.00 79.12 71 GLY A CA 1
ATOM 511 C C . GLY A 1 71 ? -14.319 8.683 -5.753 1.00 79.12 71 GLY A C 1
ATOM 512 O O . GLY A 1 71 ? -14.924 7.637 -5.510 1.00 79.12 71 GLY A O 1
ATOM 513 N N . VAL A 1 72 ? -13.260 9.078 -5.048 1.00 83.62 72 VAL A N 1
ATOM 514 C CA . VAL A 1 72 ? -12.847 8.436 -3.796 1.00 83.62 72 VAL A CA 1
ATOM 515 C C . VAL A 1 72 ? -13.695 8.956 -2.639 1.00 83.62 72 VAL A C 1
ATOM 517 O O . VAL A 1 72 ? -14.067 10.127 -2.602 1.00 83.62 72 VAL A O 1
ATOM 520 N N . THR A 1 73 ? -13.996 8.093 -1.673 1.00 86.75 73 THR A N 1
ATOM 521 C CA . THR A 1 73 ? -14.792 8.443 -0.490 1.00 86.75 73 THR A CA 1
ATOM 522 C C . THR A 1 73 ? -14.035 8.116 0.799 1.00 86.75 73 THR A C 1
ATOM 524 O O . THR A 1 73 ? -13.123 7.295 0.804 1.00 86.75 73 THR A O 1
ATOM 527 N N . ASN A 1 74 ? -14.389 8.780 1.900 1.00 88.12 74 ASN A N 1
ATOM 528 C CA . ASN A 1 74 ? -14.009 8.417 3.273 1.00 88.12 74 ASN A CA 1
ATOM 529 C C . ASN A 1 74 ? -15.213 7.895 4.074 1.00 88.12 74 ASN A C 1
ATOM 531 O O . ASN A 1 74 ? -15.232 7.928 5.304 1.00 88.12 74 ASN A O 1
ATOM 535 N N . SER A 1 75 ? -16.251 7.449 3.372 1.00 91.12 75 SER A N 1
ATOM 536 C CA . SER A 1 75 ? -17.433 6.869 3.988 1.00 91.12 75 SER A CA 1
ATOM 537 C C . SER A 1 75 ? -17.108 5.642 4.830 1.00 91.12 75 SER A C 1
ATOM 539 O O . SER A 1 75 ? -16.329 4.789 4.408 1.00 91.12 75 SER A O 1
ATOM 541 N N . VAL A 1 76 ? -17.752 5.541 5.995 1.00 91.56 76 VAL A N 1
ATOM 542 C CA . VAL A 1 76 ? -17.702 4.356 6.854 1.00 91.56 76 VAL A CA 1
ATOM 543 C C . VAL A 1 76 ? -19.091 3.739 6.913 1.00 91.56 76 VAL A C 1
ATOM 545 O O . VAL A 1 76 ? -20.058 4.421 7.246 1.00 91.56 76 VAL A O 1
ATOM 548 N N . HIS A 1 77 ? -19.192 2.452 6.612 1.00 93.00 77 HIS A N 1
ATOM 549 C CA . HIS A 1 77 ? -20.434 1.690 6.693 1.00 93.00 77 HIS A CA 1
ATOM 550 C C . HIS A 1 77 ? -20.230 0.467 7.583 1.00 93.00 77 HIS A C 1
ATOM 552 O O . HIS A 1 77 ? -19.151 -0.116 7.617 1.00 93.00 77 HIS A O 1
ATOM 558 N N . SER A 1 78 ? -21.270 0.072 8.304 1.00 93.44 78 SER A N 1
ATOM 559 C CA . SER A 1 78 ? -21.297 -1.150 9.100 1.00 93.44 78 SER A CA 1
ATOM 560 C C . SER A 1 78 ? -22.305 -2.112 8.506 1.00 93.44 78 SER A C 1
ATOM 562 O O . SER A 1 78 ? -23.466 -1.743 8.355 1.00 93.44 78 SER A O 1
ATOM 564 N N . TYR A 1 79 ? -21.879 -3.342 8.251 1.00 92.94 79 TYR A N 1
ATOM 565 C CA . TYR A 1 79 ? -22.758 -4.461 7.951 1.00 92.94 79 TYR A CA 1
ATOM 566 C C . TYR A 1 79 ? -22.920 -5.342 9.188 1.00 92.94 79 TYR A C 1
ATOM 568 O O . TYR A 1 79 ? -21.941 -5.924 9.654 1.00 92.94 79 TYR A O 1
ATOM 576 N N . ASP A 1 80 ? -24.127 -5.442 9.737 1.00 91.50 80 ASP A N 1
ATOM 577 C CA . ASP A 1 80 ? -24.443 -6.417 10.784 1.00 91.50 80 ASP A CA 1
ATOM 578 C C . ASP A 1 80 ? -24.694 -7.784 10.146 1.00 91.50 80 ASP A C 1
ATOM 580 O O . ASP A 1 80 ? -25.587 -7.943 9.316 1.00 91.50 80 ASP A O 1
ATOM 584 N N . VAL A 1 81 ? -23.890 -8.779 10.518 1.00 88.56 81 VAL A N 1
ATOM 585 C CA . VAL A 1 81 ? -23.903 -10.096 9.869 1.00 88.56 81 VAL A CA 1
ATOM 586 C C . VAL A 1 81 ? -25.160 -10.897 10.223 1.00 88.56 81 VAL A C 1
ATOM 588 O O . VAL A 1 81 ? -25.614 -11.712 9.417 1.00 88.56 81 VAL A O 1
ATOM 591 N N . LEU A 1 82 ? -25.734 -10.681 11.410 1.00 89.44 82 LEU A N 1
ATOM 592 C CA . LEU A 1 82 ? -26.901 -11.430 11.876 1.00 89.44 82 LEU A CA 1
ATOM 593 C C . LEU A 1 82 ? -28.176 -10.889 11.250 1.00 89.44 82 LEU A C 1
ATOM 595 O O . LEU A 1 82 ? -29.004 -11.660 10.766 1.00 89.44 82 LEU A O 1
ATOM 599 N N . THR A 1 83 ? -28.325 -9.568 11.252 1.00 92.38 83 THR A N 1
ATOM 600 C CA . THR A 1 83 ? -29.518 -8.934 10.694 1.00 92.38 83 THR A CA 1
ATOM 601 C C . THR A 1 83 ? -29.410 -8.773 9.181 1.00 92.38 83 THR A C 1
ATOM 603 O O . THR A 1 83 ? -30.431 -8.815 8.503 1.00 92.38 83 THR A O 1
ATOM 606 N N . ARG A 1 84 ? -28.187 -8.673 8.641 1.00 92.19 84 ARG A N 1
ATOM 607 C CA . ARG A 1 84 ? -27.867 -8.314 7.246 1.00 92.19 84 ARG A CA 1
ATOM 608 C C . ARG A 1 84 ? -28.121 -6.839 6.931 1.00 92.19 84 ARG A C 1
ATOM 610 O O . ARG A 1 84 ? -28.447 -6.490 5.794 1.00 92.19 84 ARG A O 1
ATOM 617 N N . LYS A 1 85 ? -27.981 -5.979 7.946 1.00 94.00 85 LYS A N 1
ATOM 618 C CA . LYS A 1 85 ? -28.191 -4.531 7.833 1.00 94.00 85 LYS A CA 1
ATOM 619 C C . LYS A 1 85 ? -26.934 -3.807 7.417 1.00 94.00 85 LYS A C 1
ATOM 621 O O . LYS A 1 85 ? -25.922 -3.959 8.092 1.00 94.00 85 LYS A O 1
ATOM 626 N N . TRP A 1 86 ? -27.039 -2.915 6.445 1.00 94.75 86 TRP A N 1
ATOM 627 C CA . TRP A 1 86 ? -26.105 -1.813 6.273 1.00 94.75 86 TRP A CA 1
ATOM 628 C C . TRP A 1 86 ? -26.572 -0.574 7.040 1.00 94.75 86 TRP A C 1
ATOM 630 O O . TRP A 1 86 ? -27.739 -0.185 6.990 1.00 94.75 86 TRP A O 1
ATOM 640 N N . THR A 1 87 ? -25.646 0.054 7.758 1.00 94.94 87 THR A N 1
ATOM 641 C CA . THR A 1 87 ? -25.851 1.345 8.422 1.00 94.94 87 THR A CA 1
ATOM 642 C C . THR A 1 87 ? -24.663 2.246 8.153 1.00 94.94 87 THR A C 1
ATOM 644 O O . THR A 1 87 ? -23.508 1.820 8.274 1.00 94.94 87 THR A O 1
ATOM 647 N N . ARG A 1 88 ? -24.930 3.512 7.837 1.00 94.44 88 ARG A N 1
ATOM 648 C CA . ARG A 1 88 ? -23.888 4.521 7.729 1.00 94.44 88 ARG A CA 1
ATOM 649 C C . ARG A 1 88 ? -23.350 4.850 9.112 1.00 94.44 88 ARG A C 1
ATOM 651 O O . ARG A 1 88 ? -24.084 5.287 9.995 1.00 94.44 88 ARG A O 1
ATOM 658 N N . LEU A 1 89 ? -22.043 4.706 9.290 1.00 91.44 89 LEU A N 1
ATOM 659 C CA . LEU A 1 89 ? -21.380 5.166 10.500 1.00 91.44 89 LEU A CA 1
ATOM 660 C C . LEU A 1 89 ? -20.862 6.592 10.312 1.00 91.44 89 LEU A C 1
ATOM 662 O O . LEU A 1 89 ? -20.357 6.972 9.252 1.00 91.44 89 LEU A O 1
ATOM 666 N N . ARG A 1 90 ? -20.958 7.371 11.388 1.00 88.88 90 ARG A N 1
ATOM 667 C CA . ARG A 1 90 ? -20.317 8.680 11.530 1.00 88.88 90 ARG A CA 1
ATOM 668 C C . ARG A 1 90 ? -19.329 8.570 12.689 1.00 88.88 90 ARG A C 1
ATOM 670 O O . ARG A 1 90 ? -19.755 8.662 13.840 1.00 88.88 90 ARG A O 1
ATOM 677 N N . PRO A 1 91 ? -18.049 8.263 12.411 1.00 81.25 91 PRO A N 1
ATOM 678 C CA . PRO A 1 91 ? -17.030 8.217 13.450 1.00 81.25 91 PRO A CA 1
ATOM 679 C C . PRO A 1 91 ? -16.951 9.560 14.177 1.00 81.25 91 PRO A C 1
ATOM 681 O O . PRO A 1 91 ? -17.169 10.606 13.569 1.00 81.25 91 PRO A O 1
ATOM 684 N N . ALA A 1 92 ? -16.647 9.529 15.471 1.00 81.94 92 ALA A N 1
ATOM 685 C CA . ALA A 1 92 ? -16.367 10.750 16.214 1.00 81.94 92 ALA A CA 1
ATOM 686 C C . ALA A 1 92 ? -15.027 11.357 15.757 1.00 81.94 92 ALA A C 1
ATOM 688 O O . ALA A 1 92 ? -14.073 10.621 15.503 1.00 81.94 92 ALA A O 1
ATOM 689 N N . GLY A 1 93 ? -14.954 12.690 15.715 1.00 81.56 93 GLY A N 1
ATOM 690 C CA . GLY A 1 93 ? -13.764 13.433 15.290 1.00 81.56 93 GLY A CA 1
ATOM 691 C C . GLY A 1 93 ? -13.670 13.641 13.776 1.00 81.56 93 GLY A C 1
ATOM 692 O O . GLY A 1 93 ? -14.638 13.430 13.045 1.00 81.56 93 GLY A O 1
ATOM 693 N N . GLU A 1 94 ? -12.492 14.073 13.320 1.00 76.69 94 GLU A N 1
ATOM 694 C CA . GLU A 1 94 ? -12.231 14.329 11.902 1.00 76.69 94 GLU A CA 1
ATOM 695 C C . GLU A 1 94 ? -11.953 13.018 11.147 1.00 76.69 94 GLU A C 1
ATOM 697 O O . GLU A 1 94 ? -10.994 12.300 11.475 1.00 76.69 94 GLU A O 1
ATOM 702 N N . PRO A 1 95 ? -12.768 12.670 10.133 1.00 72.75 95 PRO A N 1
ATOM 703 C CA . PRO A 1 95 ? -12.558 11.453 9.368 1.00 72.75 95 PRO A CA 1
ATOM 704 C C . PRO A 1 95 ? -11.259 11.546 8.549 1.00 72.75 95 PRO A C 1
ATOM 706 O O . PRO A 1 95 ? -10.873 12.632 8.109 1.00 72.75 95 PRO A O 1
ATOM 709 N N . PRO A 1 96 ? -10.579 10.418 8.272 1.00 72.56 96 PRO A N 1
ATOM 710 C CA . PRO A 1 96 ? -9.468 10.413 7.328 1.00 72.56 96 PRO A CA 1
ATOM 711 C C . PRO A 1 96 ? -9.892 10.950 5.955 1.00 72.56 96 PRO A C 1
ATOM 713 O O . PRO A 1 96 ? -11.065 10.871 5.576 1.00 72.56 96 PRO A O 1
ATOM 716 N N . SER A 1 97 ? -8.936 11.482 5.191 1.00 77.38 97 SER A N 1
ATOM 717 C CA . SER A 1 97 ? -9.219 11.972 3.841 1.00 77.38 97 SER A CA 1
ATOM 718 C C . SER A 1 97 ? -9.718 10.839 2.924 1.00 77.38 97 SER A C 1
ATOM 720 O O . SER A 1 97 ? -9.286 9.689 3.090 1.00 77.38 97 SER A O 1
ATOM 722 N N . PRO A 1 98 ? -10.624 11.136 1.969 1.00 83.44 98 PRO A N 1
ATOM 723 C CA . PRO A 1 98 ? -11.118 10.164 0.994 1.00 83.44 98 PRO A CA 1
ATOM 724 C C . PRO A 1 98 ? -10.002 9.400 0.279 1.00 83.44 98 PRO A C 1
ATOM 726 O O . PRO A 1 98 ? -9.049 10.008 -0.203 1.00 83.44 98 PRO A O 1
ATOM 729 N N . ARG A 1 99 ? -10.115 8.066 0.212 1.00 78.38 99 ARG A N 1
ATOM 730 C CA . ARG A 1 99 ? -9.065 7.192 -0.345 1.00 78.38 99 ARG A CA 1
ATOM 731 C C . ARG A 1 99 ? -9.580 5.830 -0.790 1.00 78.38 99 ARG A C 1
ATOM 733 O O . ARG A 1 99 ? -10.580 5.333 -0.279 1.00 78.38 99 ARG A O 1
ATOM 740 N N . ALA A 1 100 ? -8.842 5.205 -1.702 1.00 79.94 100 ALA A N 1
ATOM 741 C CA . ALA A 1 100 ? -9.052 3.843 -2.186 1.00 79.94 100 ALA A CA 1
ATOM 742 C C . ALA A 1 100 ? -7.714 3.080 -2.231 1.00 79.94 100 ALA A C 1
ATOM 744 O O . ALA A 1 100 ? -6.659 3.691 -2.094 1.00 79.94 100 ALA A O 1
ATOM 745 N N . ALA A 1 101 ? -7.775 1.757 -2.396 1.00 70.81 101 ALA A N 1
ATOM 746 C CA . ALA A 1 101 ? -6.640 0.837 -2.502 1.00 70.81 101 ALA A CA 1
ATOM 747 C C . ALA A 1 101 ? -5.648 0.910 -1.321 1.00 70.81 101 ALA A C 1
ATOM 749 O O . ALA A 1 101 ? -4.440 0.825 -1.508 1.00 70.81 101 ALA A O 1
ATOM 750 N N . HIS A 1 102 ? -6.158 1.063 -0.094 1.00 65.06 102 HIS A N 1
ATOM 751 C CA . HIS A 1 102 ? -5.339 1.092 1.118 1.00 65.06 102 HIS A CA 1
ATOM 752 C C . HIS A 1 102 ? -5.410 -0.252 1.852 1.00 65.06 102 HIS A C 1
ATOM 754 O O . HIS A 1 102 ? -6.487 -0.804 2.064 1.00 65.06 102 HIS A O 1
ATOM 760 N N . ALA A 1 103 ? -4.247 -0.773 2.243 1.00 58.91 103 ALA A N 1
ATOM 761 C CA . ALA A 1 103 ? -4.116 -2.057 2.935 1.00 58.91 103 ALA A CA 1
ATOM 762 C C . ALA A 1 103 ? -3.826 -1.910 4.439 1.00 58.91 103 ALA A C 1
ATOM 764 O O . ALA A 1 103 ? -3.734 -2.911 5.145 1.00 58.91 103 ALA A O 1
ATOM 765 N N . ALA A 1 104 ? -3.669 -0.676 4.928 1.00 61.16 104 ALA A N 1
ATOM 766 C CA . ALA A 1 104 ? -3.303 -0.376 6.306 1.00 61.16 104 ALA A CA 1
ATOM 767 C C . ALA A 1 104 ? -4.256 0.648 6.932 1.00 61.16 104 ALA A C 1
ATOM 769 O O . ALA A 1 104 ? -4.645 1.621 6.283 1.00 61.16 104 ALA A O 1
ATOM 770 N N . ALA A 1 105 ? -4.591 0.447 8.203 1.00 57.75 105 ALA A N 1
ATOM 771 C CA . ALA A 1 105 ? -5.385 1.365 9.009 1.00 57.75 105 ALA A CA 1
ATOM 772 C C . ALA A 1 105 ? -4.733 1.574 10.381 1.00 57.75 105 ALA A C 1
ATOM 774 O O . ALA A 1 105 ? -4.220 0.634 10.986 1.00 57.75 105 ALA A O 1
ATOM 775 N N . ALA A 1 106 ? -4.776 2.802 10.895 1.00 55.00 106 ALA A N 1
ATOM 776 C CA . ALA A 1 106 ? -4.389 3.080 12.273 1.00 55.00 106 ALA A CA 1
ATOM 777 C C . ALA A 1 106 ? -5.530 2.686 13.228 1.00 55.00 106 ALA A C 1
ATOM 779 O O . ALA A 1 106 ? -6.676 3.095 13.039 1.00 55.00 106 ALA A O 1
ATOM 780 N N . VAL A 1 107 ? -5.220 1.903 14.261 1.00 53.31 107 VAL A N 1
ATOM 781 C CA . VAL A 1 107 ? -6.141 1.489 15.326 1.00 53.31 107 VAL A CA 1
ATOM 782 C C . VAL A 1 107 ? -5.476 1.787 16.670 1.00 53.31 107 VAL A C 1
ATOM 784 O O . VAL A 1 107 ? -4.594 1.055 17.118 1.00 53.31 107 VAL A O 1
ATOM 787 N N . GLY A 1 108 ? -5.877 2.884 17.318 1.00 60.69 108 GLY A N 1
ATOM 788 C CA . GLY A 1 108 ? -5.211 3.365 18.532 1.00 60.69 108 GLY A CA 1
ATOM 789 C C . GLY A 1 108 ? -3.754 3.745 18.251 1.00 60.69 108 GLY A C 1
ATOM 790 O O . GLY A 1 108 ? -3.493 4.597 17.409 1.00 60.69 108 GLY A O 1
ATOM 791 N N . THR A 1 109 ? -2.811 3.093 18.932 1.00 47.81 109 THR A N 1
ATOM 792 C CA . THR A 1 109 ? -1.359 3.242 18.707 1.00 47.81 109 THR A CA 1
ATOM 793 C C . THR A 1 109 ? -0.787 2.209 17.729 1.00 47.81 109 THR A C 1
ATOM 795 O O . THR A 1 109 ? 0.426 2.153 17.528 1.00 47.81 109 THR A O 1
ATOM 798 N N . MET A 1 110 ? -1.637 1.365 17.138 1.00 40.69 110 MET A N 1
ATOM 799 C CA . MET A 1 110 ? -1.230 0.308 16.218 1.00 40.69 110 MET A CA 1
ATOM 800 C C . MET A 1 110 ? -1.523 0.687 14.775 1.00 40.69 11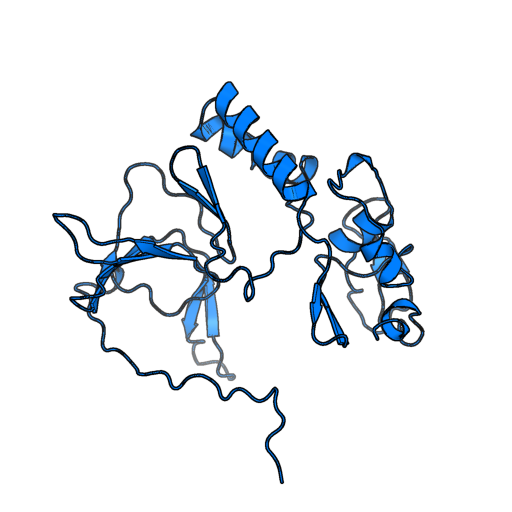0 MET A C 1
ATOM 802 O O . MET A 1 110 ? -2.489 1.380 14.468 1.00 40.69 110 MET A O 1
ATOM 806 N N . VAL A 1 111 ? -0.718 0.140 13.877 1.00 55.31 111 VAL A N 1
ATOM 807 C CA . VAL A 1 111 ? -0.999 0.106 12.447 1.00 55.31 111 VAL A CA 1
ATOM 808 C C . VAL A 1 111 ? -1.365 -1.324 12.117 1.00 55.31 111 VAL A C 1
ATOM 810 O O . VAL A 1 111 ? -0.551 -2.231 12.281 1.00 55.31 111 VAL A O 1
ATOM 813 N N . VAL A 1 112 ? -2.597 -1.532 11.679 1.00 58.72 112 VAL A N 1
ATOM 814 C CA . VAL A 1 112 ? -3.086 -2.835 11.253 1.00 58.72 112 VAL A CA 1
ATOM 815 C C . VAL A 1 112 ? -3.023 -2.876 9.740 1.00 58.72 112 VAL A C 1
ATOM 817 O O . VAL A 1 112 ? -3.737 -2.138 9.066 1.00 58.72 112 VAL A O 1
ATOM 820 N N . PHE A 1 113 ? -2.174 -3.750 9.212 1.00 59.97 113 PHE A N 1
ATOM 821 C CA . PHE A 1 113 ? -2.267 -4.168 7.822 1.00 59.97 113 PHE A CA 1
ATOM 822 C C . PHE A 1 113 ? -3.318 -5.267 7.756 1.00 59.97 113 PHE A C 1
ATOM 824 O O . PHE A 1 113 ? -3.225 -6.251 8.493 1.00 59.97 113 PHE A O 1
ATOM 831 N N . GLN A 1 114 ? -4.336 -5.099 6.914 1.00 54.28 114 GLN A N 1
ATOM 832 C CA . GLN A 1 114 ? -5.306 -6.161 6.684 1.00 54.28 114 GLN A CA 1
ATOM 833 C C . GLN A 1 114 ? -4.634 -7.254 5.849 1.00 54.28 114 GLN A C 1
ATOM 835 O O . GLN A 1 114 ? -4.689 -7.257 4.624 1.00 54.28 114 GLN A O 1
ATOM 840 N N . ILE A 1 115 ? -3.979 -8.183 6.540 1.00 56.22 115 ILE A N 1
ATOM 841 C CA . ILE A 1 115 ? -3.421 -9.410 5.979 1.00 56.22 115 ILE A CA 1
ATOM 842 C C . ILE A 1 115 ? -4.233 -10.563 6.573 1.00 56.22 115 ILE A C 1
ATOM 844 O O . ILE A 1 115 ? -3.751 -11.355 7.374 1.00 56.22 115 ILE A O 1
ATOM 848 N N . GLU A 1 116 ? -5.525 -10.609 6.244 1.00 39.19 116 GLU A N 1
ATOM 849 C CA . GLU A 1 116 ? -6.417 -11.700 6.674 1.00 39.19 116 GLU A CA 1
ATOM 850 C C . GLU A 1 116 ? -5.995 -13.044 6.057 1.00 39.19 116 GLU A C 1
ATOM 852 O O . GLU A 1 116 ? -6.263 -14.111 6.603 1.00 39.19 116 GLU A O 1
ATOM 857 N N . TYR A 1 117 ? -5.248 -12.980 4.955 1.00 51.88 117 TYR A N 1
ATOM 858 C CA . TYR A 1 117 ? -4.697 -14.127 4.262 1.00 51.88 117 TYR A CA 1
ATOM 859 C C . TYR A 1 117 ? -3.215 -13.893 3.951 1.00 51.88 117 TYR A C 1
ATOM 861 O O . TYR A 1 117 ? -2.898 -13.475 2.841 1.00 51.88 117 TYR A O 1
ATOM 869 N N . PRO A 1 118 ? -2.291 -14.150 4.890 1.00 56.59 118 PRO A N 1
ATOM 870 C CA . PRO A 1 118 ? -0.855 -13.957 4.653 1.00 56.59 118 PRO A CA 1
ATOM 871 C C . PRO A 1 118 ? -0.314 -14.772 3.472 1.00 56.59 118 PRO A C 1
ATOM 873 O O . PRO A 1 118 ? 0.642 -14.354 2.830 1.00 56.59 118 PRO A O 1
ATOM 876 N N . GLU A 1 119 ? -0.984 -15.876 3.138 1.00 60.44 119 GLU A N 1
ATOM 877 C CA . GLU A 1 119 ? -0.664 -16.721 1.983 1.00 60.44 119 GLU A CA 1
ATOM 878 C C . GLU A 1 119 ? -1.374 -16.302 0.682 1.00 60.44 119 GLU A C 1
ATOM 880 O O . GLU A 1 119 ? -1.037 -16.817 -0.376 1.00 60.44 119 GLU A O 1
ATOM 885 N N . ASN A 1 120 ? -2.368 -15.402 0.734 1.00 56.28 120 ASN A N 1
ATOM 886 C CA . ASN A 1 120 ? -3.139 -14.988 -0.454 1.00 56.28 120 ASN A CA 1
ATOM 887 C C . ASN A 1 120 ? -3.026 -13.487 -0.770 1.00 56.28 120 ASN A C 1
ATOM 889 O O . ASN A 1 120 ? -3.388 -13.063 -1.866 1.00 56.28 120 ASN A O 1
ATOM 893 N N . VAL A 1 121 ? -2.574 -12.670 0.185 1.00 62.25 121 VAL A N 1
ATOM 894 C CA . VAL A 1 121 ? -2.417 -11.221 0.041 1.00 62.25 121 VAL A CA 1
ATOM 895 C C . VAL A 1 121 ? -0.956 -10.876 0.267 1.00 62.25 121 VAL A C 1
ATOM 897 O O . VAL A 1 121 ? -0.448 -10.925 1.385 1.00 62.25 121 VAL A O 1
ATOM 900 N N . HIS A 1 122 ? -0.298 -10.480 -0.816 1.00 68.38 122 HIS A N 1
ATOM 901 C CA . HIS A 1 122 ? 1.092 -10.058 -0.802 1.00 68.38 122 HIS A CA 1
ATOM 902 C C . HIS A 1 122 ? 1.161 -8.554 -1.050 1.00 68.38 122 HIS A C 1
ATOM 904 O O . HIS A 1 122 ? 0.549 -8.038 -1.985 1.00 68.38 122 HIS A O 1
ATOM 910 N N . LEU A 1 123 ? 1.910 -7.852 -0.204 1.00 76.75 123 LEU A N 1
ATOM 911 C CA . LEU A 1 123 ? 2.217 -6.440 -0.390 1.00 76.75 123 LEU A CA 1
ATOM 912 C C . LEU A 1 123 ? 3.601 -6.325 -1.018 1.00 76.75 123 LEU A C 1
ATOM 914 O O . LEU A 1 123 ? 4.544 -6.969 -0.560 1.00 76.75 123 LEU A O 1
ATOM 918 N N . ILE A 1 124 ? 3.713 -5.482 -2.036 1.00 83.94 124 ILE A N 1
ATOM 919 C CA . ILE A 1 124 ? 4.994 -5.017 -2.561 1.00 83.94 124 ILE A CA 1
ATOM 920 C C . ILE A 1 124 ? 5.148 -3.531 -2.238 1.00 83.94 124 ILE A C 1
ATOM 922 O O . ILE A 1 124 ? 4.163 -2.816 -2.050 1.00 83.94 124 ILE A O 1
ATOM 926 N N . ARG A 1 125 ? 6.388 -3.072 -2.132 1.00 88.75 125 ARG A N 1
ATOM 927 C CA . ARG A 1 125 ? 6.743 -1.694 -1.815 1.00 88.75 125 ARG A CA 1
ATOM 928 C C . ARG A 1 125 ? 6.502 -0.791 -3.021 1.00 88.75 125 ARG A C 1
ATOM 930 O O . ARG A 1 125 ? 6.922 -1.136 -4.123 1.00 88.75 125 ARG A O 1
ATOM 937 N N . GLY A 1 126 ? 5.900 0.373 -2.802 1.00 89.19 126 GLY A N 1
ATOM 938 C CA . GLY A 1 126 ? 5.864 1.458 -3.774 1.00 89.19 126 GLY A CA 1
ATOM 939 C C . GLY A 1 126 ? 6.869 2.565 -3.476 1.00 89.19 126 GLY A C 1
ATOM 940 O O . GLY A 1 126 ? 7.558 2.565 -2.452 1.00 89.19 126 GLY A O 1
ATOM 941 N N . ASN A 1 127 ? 6.964 3.536 -4.384 1.00 88.19 127 ASN A N 1
ATOM 942 C CA . ASN A 1 127 ? 7.832 4.699 -4.192 1.00 88.19 127 ASN A CA 1
ATOM 943 C C . ASN A 1 127 ? 7.350 5.629 -3.068 1.00 88.19 127 ASN A C 1
ATOM 945 O O . ASN A 1 127 ? 8.165 6.290 -2.433 1.00 88.19 127 ASN A O 1
ATOM 949 N N . HIS A 1 128 ? 6.045 5.673 -2.789 1.00 87.38 128 HIS A N 1
ATOM 950 C CA . HIS A 1 128 ? 5.493 6.437 -1.668 1.00 87.38 128 HIS A CA 1
ATOM 951 C C . HIS A 1 128 ? 5.780 5.783 -0.309 1.00 87.38 128 HIS A C 1
ATOM 953 O O . HIS A 1 128 ? 5.768 6.463 0.709 1.00 87.38 128 HIS A O 1
ATOM 959 N N . GLU A 1 129 ? 6.168 4.510 -0.262 1.00 89.88 129 GLU A N 1
ATOM 960 C CA . GLU A 1 129 ? 6.685 3.842 0.938 1.00 89.88 129 GLU A CA 1
ATOM 961 C C . GLU A 1 129 ? 8.190 4.134 1.172 1.00 89.88 129 GLU A C 1
ATOM 963 O O . GLU A 1 129 ? 8.917 3.357 1.801 1.00 89.88 129 GLU A O 1
ATOM 968 N N . ALA A 1 130 ? 8.678 5.271 0.668 1.00 88.44 130 ALA A N 1
ATOM 969 C CA . ALA A 1 130 ? 9.990 5.850 0.940 1.00 88.44 130 ALA A CA 1
ATOM 970 C C . ALA A 1 130 ? 9.868 7.051 1.893 1.00 88.44 130 ALA A C 1
ATOM 972 O O . ALA A 1 130 ? 8.959 7.871 1.756 1.00 88.44 130 ALA A O 1
ATOM 973 N N . ALA A 1 131 ? 10.769 7.149 2.876 1.00 90.81 131 ALA A N 1
ATOM 974 C CA . ALA A 1 131 ? 10.659 8.110 3.979 1.00 90.81 131 ALA A CA 1
ATOM 975 C C . ALA A 1 131 ? 10.671 9.574 3.525 1.00 90.81 131 ALA A C 1
ATOM 977 O O . ALA A 1 131 ? 9.889 10.385 4.011 1.00 90.81 131 ALA A O 1
ATOM 978 N N . ASP A 1 132 ? 11.541 9.909 2.582 1.00 89.75 132 ASP A N 1
ATOM 979 C CA . ASP A 1 132 ? 11.620 11.224 1.952 1.00 89.75 132 ASP A CA 1
ATOM 980 C C . ASP A 1 132 ? 10.334 11.566 1.189 1.00 89.75 132 ASP A C 1
ATOM 982 O O . ASP A 1 132 ? 9.786 12.656 1.358 1.00 89.75 132 ASP A O 1
ATOM 986 N N . ILE A 1 133 ? 9.804 10.613 0.422 1.00 87.19 133 ILE A N 1
ATOM 987 C CA . ILE A 1 133 ? 8.590 10.798 -0.375 1.00 87.19 133 ILE A CA 1
ATOM 988 C C . ILE A 1 133 ? 7.362 10.950 0.510 1.00 87.19 133 ILE A C 1
ATOM 990 O O . ILE A 1 133 ? 6.630 11.930 0.384 1.00 87.19 133 ILE A O 1
ATOM 994 N N . ASN A 1 134 ? 7.120 10.027 1.440 1.00 87.44 134 ASN A N 1
ATOM 995 C CA . ASN A 1 134 ? 5.954 10.149 2.308 1.00 87.44 134 ASN A CA 1
ATOM 996 C C . ASN A 1 134 ? 6.048 11.360 3.245 1.00 87.44 134 ASN A C 1
ATOM 998 O O . ASN A 1 134 ? 5.017 11.957 3.549 1.00 87.44 134 ASN A O 1
ATOM 1002 N N . ALA A 1 135 ? 7.247 11.788 3.653 1.00 89.25 135 ALA A N 1
ATOM 1003 C CA . ALA A 1 135 ? 7.403 13.042 4.380 1.00 89.25 135 ALA A CA 1
ATOM 1004 C C . ALA A 1 135 ? 7.036 14.250 3.509 1.00 89.25 135 ALA A C 1
ATOM 1006 O O . ALA A 1 135 ? 6.286 15.111 3.972 1.00 89.25 135 ALA A O 1
ATOM 1007 N N . LEU A 1 136 ? 7.507 14.288 2.258 1.00 86.25 136 LEU A N 1
ATOM 1008 C CA . LEU A 1 136 ? 7.212 15.358 1.304 1.00 86.25 136 LEU A CA 1
ATOM 1009 C C . LEU A 1 136 ? 5.713 15.466 0.997 1.00 86.25 136 LEU A C 1
ATOM 1011 O O . LEU A 1 136 ? 5.170 16.566 0.958 1.00 86.25 136 LEU A O 1
ATOM 1015 N N . PHE A 1 137 ? 5.034 14.330 0.825 1.00 78.25 137 PHE A N 1
ATOM 1016 C CA . PHE A 1 137 ? 3.601 14.275 0.515 1.00 78.25 137 PHE A CA 1
ATOM 1017 C C . PHE A 1 137 ? 2.694 14.265 1.757 1.00 78.25 137 PHE A C 1
ATOM 1019 O O . PHE A 1 137 ? 1.504 13.971 1.656 1.00 78.25 137 PHE A O 1
ATOM 1026 N N . GLY A 1 138 ? 3.233 14.623 2.925 1.00 78.25 138 GLY A N 1
ATOM 1027 C CA . GLY A 1 138 ? 2.438 14.985 4.098 1.00 78.25 138 GLY A CA 1
ATOM 1028 C C . GLY A 1 138 ? 2.148 13.862 5.091 1.00 78.25 138 GLY A C 1
ATOM 1029 O O . GLY A 1 138 ? 1.592 14.149 6.143 1.00 78.25 138 GLY A O 1
ATOM 1030 N N . PHE A 1 139 ? 2.578 12.619 4.857 1.00 84.12 139 PHE A N 1
ATOM 1031 C CA . PHE A 1 139 ? 2.358 11.522 5.812 1.00 84.12 139 PHE A CA 1
ATOM 1032 C C . PHE A 1 139 ? 3.054 11.774 7.155 1.00 84.12 139 PHE A C 1
ATOM 1034 O O . PHE A 1 139 ? 2.481 11.544 8.217 1.00 84.12 139 PHE A O 1
ATOM 1041 N N . ARG A 1 140 ? 4.284 12.305 7.127 1.00 89.31 140 ARG A N 1
ATOM 1042 C CA . ARG A 1 140 ? 5.001 12.685 8.357 1.00 89.31 140 ARG A CA 1
ATOM 1043 C C . ARG A 1 140 ? 4.249 13.763 9.136 1.00 89.31 140 ARG A C 1
ATOM 1045 O O . ARG A 1 140 ? 4.172 13.687 10.359 1.00 89.31 140 ARG A O 1
ATOM 1052 N N . ILE A 1 141 ? 3.730 14.762 8.424 1.00 84.88 141 ILE A N 1
ATOM 1053 C CA . ILE A 1 141 ? 2.971 15.869 9.015 1.00 84.88 141 ILE A CA 1
ATOM 1054 C C . ILE A 1 141 ? 1.664 15.335 9.600 1.00 84.88 141 ILE A C 1
ATOM 1056 O O . ILE A 1 141 ? 1.372 15.617 10.753 1.00 84.88 141 ILE A O 1
ATOM 1060 N N . GLU A 1 142 ? 0.953 14.471 8.875 1.00 81.38 142 GLU A N 1
ATOM 1061 C CA . GLU A 1 142 ? -0.279 13.839 9.347 1.00 81.38 142 GLU A CA 1
ATOM 1062 C C . GLU A 1 142 ? -0.057 13.043 10.644 1.00 81.38 142 GLU A C 1
ATOM 1064 O O . GLU A 1 142 ? -0.853 13.153 11.577 1.00 81.38 142 GLU A O 1
ATOM 1069 N N . CYS A 1 143 ? 1.042 12.286 10.754 1.00 80.69 143 CYS A N 1
ATOM 1070 C CA . CYS A 1 143 ? 1.394 11.603 12.001 1.00 80.69 143 CYS A CA 1
ATOM 1071 C C . CYS A 1 143 ? 1.585 12.593 13.163 1.00 80.69 143 CYS A C 1
ATOM 1073 O O . CYS A 1 143 ? 1.074 12.357 14.257 1.00 80.69 143 CYS A O 1
ATOM 1075 N N . ILE A 1 144 ? 2.298 13.701 12.934 1.00 85.88 144 ILE A N 1
ATOM 1076 C CA . ILE A 1 144 ? 2.557 14.738 13.947 1.00 85.88 144 ILE A CA 1
ATOM 1077 C C . ILE A 1 144 ? 1.266 15.448 14.363 1.00 85.88 144 ILE A C 1
ATOM 1079 O O . ILE A 1 144 ? 1.023 15.630 15.552 1.00 85.88 144 ILE A O 1
ATOM 1083 N N . GLU A 1 145 ? 0.422 15.825 13.407 1.00 80.56 145 GLU A N 1
ATOM 1084 C CA . GLU A 1 145 ? -0.831 16.531 13.678 1.00 80.56 145 GLU A CA 1
ATOM 1085 C C . GLU A 1 145 ? -1.832 15.653 14.435 1.00 80.56 145 GLU A C 1
ATOM 1087 O O . GLU A 1 145 ? -2.532 16.139 15.322 1.00 80.56 145 GLU A O 1
ATOM 1092 N N . ARG A 1 146 ? -1.887 14.349 14.127 1.00 77.88 146 ARG A N 1
ATOM 1093 C CA . ARG A 1 146 ? -2.832 13.419 14.765 1.00 77.88 146 ARG A CA 1
ATOM 1094 C C . ARG A 1 146 ? -2.367 12.896 16.121 1.00 77.88 146 ARG A C 1
ATOM 1096 O O . ARG A 1 146 ? -3.211 12.605 16.965 1.00 77.88 146 ARG A O 1
ATOM 1103 N N . MET A 1 147 ? -1.062 12.707 16.313 1.00 77.50 147 MET A N 1
ATOM 1104 C CA . MET A 1 147 ? -0.511 12.020 17.492 1.00 77.50 147 MET A CA 1
ATOM 1105 C C . MET A 1 147 ? 0.342 12.932 18.384 1.00 77.50 147 MET A C 1
ATOM 1107 O O . MET A 1 147 ? 0.765 12.513 19.455 1.00 77.50 147 MET A O 1
ATOM 1111 N N . GLY A 1 148 ? 0.580 14.182 17.981 1.00 78.31 148 GLY A N 1
ATOM 1112 C CA . GLY A 1 148 ? 1.543 15.074 18.622 1.00 78.31 148 GLY A CA 1
ATOM 1113 C C . GLY A 1 148 ? 2.967 14.848 18.108 1.00 78.31 148 GLY A C 1
ATOM 1114 O O . GLY A 1 148 ? 3.277 13.827 17.498 1.00 78.31 148 GLY A O 1
ATOM 1115 N N . GLU A 1 149 ? 3.860 15.810 18.348 1.00 89.56 149 GLU A N 1
ATOM 1116 C CA . GLU A 1 149 ? 5.209 15.816 17.762 1.00 89.56 149 GLU A CA 1
ATOM 1117 C C . GLU A 1 149 ? 6.024 14.559 18.102 1.00 89.56 149 GLU A C 1
ATOM 1119 O O . GLU A 1 149 ? 6.510 13.883 17.196 1.00 89.56 149 GLU A O 1
ATOM 1124 N N . SER A 1 150 ? 6.129 14.207 19.387 1.00 89.94 150 SER A N 1
ATOM 1125 C CA . SER A 1 150 ? 6.903 13.039 19.833 1.00 89.94 150 SER A CA 1
ATOM 1126 C C . SER A 1 150 ? 6.348 11.727 19.267 1.00 89.94 150 SER A C 1
ATOM 1128 O O . SER A 1 150 ? 7.062 10.989 18.582 1.00 89.94 150 SER A O 1
ATOM 1130 N N . ASP A 1 151 ? 5.068 11.441 19.515 1.00 81.62 151 ASP A N 1
ATOM 1131 C CA . ASP A 1 151 ? 4.459 10.158 19.147 1.00 81.62 151 ASP A CA 1
ATOM 1132 C C . ASP A 1 151 ? 4.229 10.045 17.635 1.00 81.62 151 ASP A C 1
ATOM 1134 O O . ASP A 1 151 ? 4.352 8.958 17.071 1.00 81.62 151 ASP A O 1
ATOM 1138 N N . GLY A 1 152 ? 3.978 11.164 16.953 1.00 83.12 152 GLY A N 1
ATOM 1139 C CA . GLY A 1 152 ? 3.867 11.229 15.500 1.00 83.12 152 GLY A CA 1
ATOM 1140 C C . GLY A 1 152 ? 5.195 10.966 14.794 1.00 83.12 152 GLY A C 1
ATOM 1141 O O . GLY A 1 152 ? 5.244 10.163 13.859 1.00 83.12 152 GLY A O 1
ATOM 1142 N N . ILE A 1 153 ? 6.298 11.569 15.262 1.00 90.44 153 ILE A N 1
ATOM 1143 C CA . ILE A 1 153 ? 7.644 11.265 14.744 1.00 90.44 153 ILE A CA 1
ATOM 1144 C C . ILE A 1 153 ? 7.999 9.801 15.018 1.00 90.44 153 ILE A C 1
ATOM 1146 O O . ILE A 1 153 ? 8.530 9.119 14.133 1.00 90.44 153 ILE A O 1
ATOM 1150 N N . TRP A 1 154 ? 7.688 9.296 16.215 1.00 87.44 154 TRP A N 1
ATOM 1151 C CA . TRP A 1 154 ? 7.909 7.896 16.566 1.00 87.44 154 TRP A CA 1
ATOM 1152 C C . TRP A 1 154 ? 7.131 6.950 15.641 1.00 87.44 154 TRP A C 1
ATOM 1154 O O . TRP A 1 154 ? 7.727 6.043 15.055 1.00 87.44 154 TRP A O 1
ATOM 1164 N N . ALA A 1 155 ? 5.833 7.191 15.436 1.00 80.31 155 ALA A N 1
ATOM 1165 C CA . ALA A 1 155 ? 4.984 6.382 14.566 1.00 80.31 155 ALA A CA 1
ATOM 1166 C C . ALA A 1 155 ? 5.488 6.404 13.118 1.00 80.31 155 ALA A C 1
ATOM 1168 O O . ALA A 1 155 ? 5.730 5.346 12.537 1.00 80.31 155 ALA A O 1
ATOM 1169 N N . TRP A 1 156 ? 5.738 7.592 12.556 1.00 89.69 156 TRP A N 1
ATOM 1170 C CA . TRP A 1 156 ? 6.295 7.753 11.208 1.00 89.69 156 TRP A CA 1
ATOM 1171 C C . TRP A 1 156 ? 7.621 6.996 11.032 1.00 89.69 156 TRP A C 1
ATOM 1173 O O . TRP A 1 156 ? 7.841 6.339 10.011 1.00 89.69 156 TRP A O 1
ATOM 1183 N N . THR A 1 157 ? 8.483 7.010 12.051 1.00 91.75 157 THR A N 1
ATOM 1184 C CA . THR A 1 157 ? 9.735 6.242 12.045 1.00 91.75 157 THR A CA 1
ATOM 1185 C C . THR A 1 157 ? 9.466 4.734 11.994 1.00 91.75 157 THR A C 1
ATOM 1187 O O . THR A 1 157 ? 10.104 4.023 11.217 1.00 91.75 157 THR A O 1
ATOM 1190 N N . ARG A 1 158 ? 8.495 4.226 12.768 1.00 86.50 158 ARG A N 1
ATOM 1191 C CA . ARG A 1 158 ? 8.109 2.802 12.755 1.00 86.50 158 ARG A CA 1
ATOM 1192 C C . ARG A 1 158 ? 7.508 2.355 11.423 1.00 86.50 158 ARG A C 1
ATOM 1194 O O . ARG A 1 158 ? 7.851 1.275 10.949 1.00 86.50 158 ARG A O 1
ATOM 1201 N N . PHE A 1 159 ? 6.675 3.182 10.795 1.00 85.00 159 PHE A N 1
ATOM 1202 C CA . PHE A 1 159 ? 6.155 2.909 9.453 1.00 85.00 159 PHE A CA 1
ATOM 1203 C C . PHE A 1 159 ? 7.278 2.756 8.430 1.00 85.00 159 PHE A C 1
ATOM 1205 O O . PHE A 1 159 ? 7.309 1.779 7.692 1.00 85.00 159 PHE A O 1
ATOM 1212 N N . ASN A 1 160 ? 8.242 3.677 8.422 1.00 90.38 160 ASN A N 1
ATOM 1213 C CA . ASN A 1 160 ? 9.356 3.604 7.481 1.00 90.38 160 ASN A CA 1
ATOM 1214 C C . ASN A 1 160 ? 10.282 2.414 7.759 1.00 90.38 160 ASN A C 1
ATOM 1216 O O . ASN A 1 160 ? 10.762 1.787 6.818 1.00 90.38 160 ASN A O 1
ATOM 1220 N N . GLN A 1 161 ? 10.475 2.040 9.029 1.00 89.12 161 GLN A N 1
ATOM 1221 C CA . GLN A 1 161 ? 11.157 0.789 9.373 1.00 89.12 161 GLN A CA 1
ATOM 1222 C C . GLN A 1 161 ? 10.445 -0.418 8.757 1.00 89.12 161 GLN A C 1
ATOM 1224 O O . GLN A 1 161 ? 11.113 -1.244 8.147 1.00 89.12 161 GLN A O 1
ATOM 1229 N N . LEU A 1 162 ? 9.115 -0.498 8.860 1.00 84.94 162 LEU A N 1
ATOM 1230 C CA . LEU A 1 162 ? 8.327 -1.561 8.234 1.00 84.94 162 LEU A CA 1
ATOM 1231 C C . LEU A 1 162 ? 8.428 -1.535 6.703 1.00 84.94 162 LEU A C 1
ATOM 1233 O O . LEU A 1 162 ? 8.648 -2.576 6.089 1.00 84.94 162 LEU A O 1
ATOM 1237 N N . PHE A 1 163 ? 8.295 -0.363 6.081 1.00 89.25 163 PHE A N 1
ATOM 1238 C CA . PHE A 1 163 ? 8.372 -0.213 4.628 1.00 89.25 163 PHE A CA 1
ATOM 1239 C C . PHE A 1 163 ? 9.706 -0.694 4.052 1.00 89.25 163 PHE A C 1
ATOM 1241 O O . PHE A 1 163 ? 9.733 -1.257 2.960 1.00 89.25 163 PHE A O 1
ATOM 1248 N N . ASN A 1 164 ? 10.797 -0.571 4.811 1.00 89.75 164 ASN A N 1
ATOM 1249 C CA . ASN A 1 164 ? 12.102 -1.100 4.415 1.00 89.75 164 ASN A CA 1
ATOM 1250 C C . ASN A 1 164 ? 12.160 -2.640 4.360 1.00 89.75 164 ASN A C 1
ATOM 1252 O O . ASN A 1 164 ? 13.092 -3.185 3.769 1.00 89.75 164 ASN A O 1
ATOM 1256 N N . TYR A 1 165 ? 11.185 -3.348 4.939 1.00 88.19 165 TYR A N 1
ATOM 1257 C CA . TYR A 1 165 ? 11.054 -4.807 4.842 1.00 88.19 165 TYR A CA 1
ATOM 1258 C C . TYR A 1 165 ? 10.066 -5.269 3.767 1.00 88.19 165 TYR A C 1
ATOM 1260 O O . TYR A 1 165 ? 10.002 -6.469 3.494 1.00 88.19 165 TYR A O 1
ATOM 1268 N N . LEU A 1 166 ? 9.309 -4.363 3.138 1.00 85.75 166 LEU A N 1
ATOM 1269 C CA . LEU A 1 166 ? 8.370 -4.759 2.092 1.00 85.75 166 LEU A CA 1
ATOM 1270 C C . LEU A 1 166 ? 9.118 -5.376 0.890 1.00 85.75 166 LEU A C 1
ATOM 1272 O O . LEU A 1 166 ? 10.171 -4.872 0.486 1.00 85.75 166 LEU A O 1
ATOM 1276 N N . PRO A 1 167 ? 8.606 -6.474 0.304 1.00 87.25 167 PRO A N 1
ATOM 1277 C CA . PRO A 1 167 ? 9.104 -7.003 -0.963 1.00 87.25 167 PRO A CA 1
ATOM 1278 C C . PRO A 1 167 ? 9.093 -5.941 -2.068 1.00 87.25 167 PRO A C 1
ATOM 1280 O O . PRO A 1 167 ? 8.166 -5.149 -2.139 1.00 87.25 167 PRO A O 1
ATOM 1283 N N . LEU A 1 168 ? 10.094 -5.919 -2.949 1.00 87.75 168 LEU A N 1
ATOM 1284 C CA . LEU A 1 168 ? 10.139 -4.954 -4.061 1.00 87.75 168 LEU A CA 1
ATOM 1285 C C . LEU A 1 168 ? 9.441 -5.464 -5.327 1.00 87.75 168 LEU A C 1
ATOM 1287 O O . LEU A 1 168 ? 9.023 -4.673 -6.168 1.00 87.75 168 LEU A O 1
ATOM 1291 N N . ALA A 1 169 ? 9.327 -6.783 -5.458 1.00 86.94 169 ALA A N 1
ATOM 1292 C CA . ALA A 1 169 ? 8.666 -7.432 -6.573 1.00 86.94 169 ALA A CA 1
ATOM 1293 C C . ALA A 1 169 ? 8.012 -8.745 -6.123 1.00 86.94 169 ALA A C 1
ATOM 1295 O O . ALA A 1 169 ? 8.383 -9.313 -5.092 1.00 86.94 169 ALA A O 1
ATOM 1296 N N . ALA A 1 170 ? 7.059 -9.226 -6.914 1.00 83.19 170 ALA A N 1
ATOM 1297 C CA . ALA A 1 170 ? 6.432 -10.534 -6.774 1.00 83.19 170 ALA A CA 1
ATOM 1298 C C . ALA A 1 170 ? 6.484 -11.276 -8.111 1.00 83.19 170 ALA A C 1
ATOM 1300 O O . ALA A 1 170 ? 6.209 -10.685 -9.151 1.00 83.19 170 ALA A O 1
ATOM 1301 N N . LEU A 1 171 ? 6.812 -12.568 -8.084 1.00 79.56 171 LEU A N 1
ATOM 1302 C CA . LEU A 1 171 ? 6.834 -13.423 -9.268 1.00 79.56 171 LEU A CA 1
ATOM 1303 C C . LEU A 1 171 ? 5.647 -14.395 -9.231 1.00 79.56 171 LEU A C 1
ATOM 1305 O O . LEU A 1 171 ? 5.599 -15.303 -8.405 1.00 79.56 171 LEU A O 1
ATOM 1309 N N . ILE A 1 172 ? 4.693 -14.210 -10.139 1.00 73.31 172 ILE A N 1
ATOM 1310 C CA . ILE A 1 172 ? 3.452 -14.984 -10.228 1.00 73.31 172 ILE A CA 1
ATOM 1311 C C . ILE A 1 172 ? 3.622 -16.099 -11.257 1.00 73.31 172 ILE A C 1
ATOM 1313 O O . ILE A 1 172 ? 3.9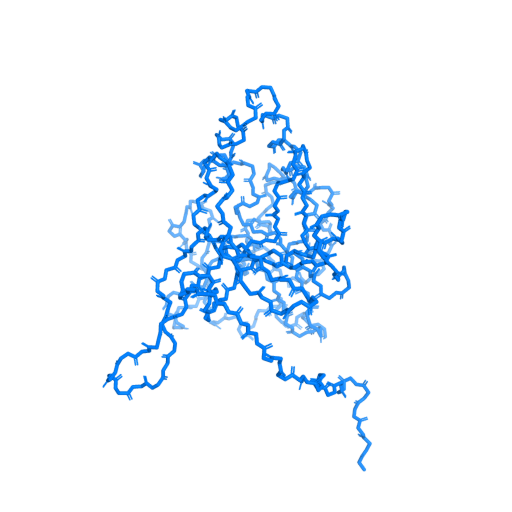65 -15.846 -12.414 1.00 73.31 172 ILE A O 1
ATOM 1317 N N . GLU A 1 173 ? 3.381 -17.338 -10.822 1.00 73.50 173 GLU A N 1
ATOM 1318 C CA . GLU A 1 173 ? 3.499 -18.565 -11.629 1.00 73.50 173 GLU A CA 1
ATOM 1319 C C . GLU A 1 173 ? 4.818 -18.699 -12.409 1.00 73.50 173 GLU A C 1
ATOM 1321 O O . GLU A 1 173 ? 4.850 -19.374 -13.437 1.00 73.50 173 GLU A O 1
ATOM 1326 N N . LYS A 1 174 ? 5.895 -18.053 -11.940 1.00 73.12 174 LYS A N 1
ATOM 1327 C CA . LYS A 1 174 ? 7.166 -17.943 -12.672 1.00 73.12 174 LYS A CA 1
ATOM 1328 C C . LYS A 1 174 ? 7.021 -17.349 -14.078 1.00 73.12 174 LYS A C 1
ATOM 1330 O O . LYS A 1 174 ? 7.769 -17.674 -14.972 1.00 73.12 174 LYS A O 1
ATOM 1335 N N . LYS A 1 175 ? 6.028 -16.494 -14.311 1.00 68.12 175 LYS A N 1
ATOM 1336 C CA . LYS A 1 175 ? 5.757 -15.934 -15.649 1.00 68.12 175 LYS A CA 1
ATOM 1337 C C . LYS A 1 175 ? 5.573 -14.436 -15.641 1.00 68.12 175 LYS A C 1
ATOM 1339 O O . LYS A 1 175 ? 5.910 -13.768 -16.610 1.00 68.12 175 LYS A O 1
ATOM 1344 N N . ILE A 1 176 ? 4.980 -13.917 -14.574 1.00 74.50 176 ILE A N 1
ATOM 1345 C CA . ILE A 1 176 ? 4.606 -12.513 -14.483 1.00 74.50 176 ILE A CA 1
ATOM 1346 C C . ILE A 1 176 ? 5.327 -11.934 -13.285 1.00 74.50 176 ILE A C 1
ATOM 1348 O O . ILE A 1 176 ? 5.102 -12.372 -12.159 1.00 74.50 176 ILE A O 1
ATOM 1352 N N . ILE A 1 177 ? 6.177 -10.945 -13.523 1.00 81.19 177 ILE A N 1
ATOM 1353 C CA . ILE A 1 177 ? 6.796 -10.179 -12.452 1.00 81.19 177 ILE A CA 1
ATOM 1354 C C . ILE A 1 177 ? 6.011 -8.888 -12.223 1.00 81.19 177 ILE A C 1
ATOM 1356 O O . ILE A 1 177 ? 5.728 -8.134 -13.151 1.00 81.19 177 ILE A O 1
ATOM 1360 N N . CYS A 1 178 ? 5.632 -8.650 -10.974 1.00 79.44 178 CYS A N 1
ATOM 1361 C CA . CYS A 1 178 ? 4.946 -7.449 -10.528 1.00 79.44 178 CYS A CA 1
ATOM 1362 C C . CYS A 1 178 ? 5.910 -6.610 -9.697 1.00 79.44 178 CYS A C 1
ATOM 1364 O O . CYS A 1 178 ? 6.501 -7.114 -8.747 1.00 79.44 178 CYS A O 1
ATOM 1366 N N . MET A 1 179 ? 6.037 -5.335 -10.034 1.00 85.56 179 MET A N 1
ATOM 1367 C CA . MET A 1 179 ? 6.823 -4.330 -9.317 1.00 85.56 179 MET A CA 1
ATOM 1368 C C . MET A 1 179 ? 6.096 -2.988 -9.418 1.00 85.56 179 MET A C 1
ATOM 1370 O O . MET A 1 179 ? 5.141 -2.871 -10.186 1.00 85.56 179 MET A O 1
ATOM 1374 N N . HIS A 1 180 ? 6.500 -1.999 -8.625 1.00 86.75 180 HIS A N 1
ATOM 1375 C CA . HIS A 1 180 ? 5.782 -0.726 -8.585 1.00 86.75 180 HIS A CA 1
ATOM 1376 C C . HIS A 1 180 ? 6.057 0.163 -9.803 1.00 86.75 180 HIS A C 1
ATOM 1378 O O . HIS A 1 180 ? 5.118 0.657 -10.418 1.00 86.75 180 HIS A O 1
ATOM 1384 N N . GLY A 1 181 ? 7.332 0.388 -10.115 1.00 87.19 181 GLY A N 1
ATOM 1385 C CA . GLY A 1 181 ? 7.757 1.124 -11.298 1.00 87.19 181 GLY A CA 1
ATOM 1386 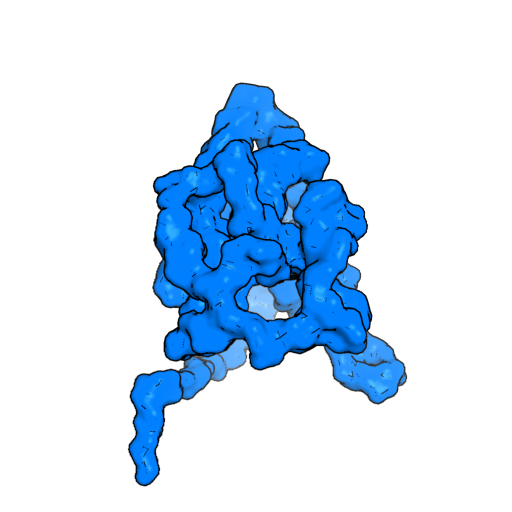C C . GLY A 1 181 ? 7.894 0.169 -12.474 1.00 87.19 181 GLY A C 1
ATOM 1387 O O . GLY A 1 181 ? 6.914 -0.308 -13.043 1.00 87.19 181 GLY A O 1
ATOM 1388 N N . GLY A 1 182 ? 9.132 -0.170 -12.807 1.00 81.81 182 GLY A N 1
ATOM 1389 C CA . GLY A 1 182 ? 9.399 -1.096 -13.890 1.00 81.81 182 GLY A CA 1
ATOM 1390 C C . GLY A 1 182 ? 10.870 -1.425 -13.996 1.00 81.81 182 GLY A C 1
ATOM 1391 O O . GLY A 1 182 ? 11.633 -1.303 -13.037 1.00 81.81 182 GLY A O 1
ATOM 1392 N N . ILE A 1 183 ? 11.275 -1.853 -15.181 1.00 81.06 183 ILE A N 1
ATOM 1393 C CA . ILE A 1 183 ? 12.680 -2.133 -15.426 1.00 81.06 183 ILE A CA 1
ATOM 1394 C C . ILE A 1 183 ? 13.428 -0.856 -15.801 1.00 81.06 183 ILE A C 1
ATOM 1396 O O . ILE A 1 183 ? 12.855 0.095 -16.333 1.00 81.06 183 ILE A O 1
ATOM 1400 N N . GLY A 1 184 ? 14.730 -0.853 -15.544 1.00 80.00 184 GLY A N 1
ATOM 1401 C CA . GLY A 1 184 ? 15.584 0.279 -15.865 1.00 80.00 184 GLY A CA 1
ATOM 1402 C C . GLY A 1 184 ? 16.978 -0.159 -16.280 1.00 80.00 184 GLY A C 1
ATOM 1403 O O . GLY A 1 184 ? 17.148 -1.128 -17.015 1.00 80.00 184 GLY A O 1
ATOM 1404 N N . ARG A 1 185 ? 17.994 0.586 -15.852 1.00 81.62 185 ARG A N 1
ATOM 1405 C CA . ARG A 1 185 ? 19.377 0.421 -16.334 1.00 81.62 185 ARG A CA 1
ATOM 1406 C C . ARG A 1 185 ? 20.096 -0.785 -15.749 1.00 81.62 185 ARG A C 1
ATOM 1408 O O . ARG A 1 185 ? 21.091 -1.229 -16.315 1.00 81.62 185 ARG A O 1
ATOM 1415 N N . SER A 1 186 ? 19.677 -1.229 -14.572 1.00 81.25 186 SER A N 1
ATOM 1416 C CA . SER A 1 186 ? 20.515 -2.065 -13.708 1.00 81.25 186 SER A CA 1
ATOM 1417 C C . SER A 1 186 ? 19.982 -3.477 -13.485 1.00 81.25 186 SER A C 1
ATOM 1419 O O . SER A 1 186 ? 20.725 -4.342 -13.014 1.00 81.25 186 SER A O 1
ATOM 1421 N N . ILE A 1 187 ? 18.722 -3.722 -13.840 1.00 81.94 187 ILE A N 1
ATOM 1422 C CA . ILE A 1 187 ? 18.022 -4.977 -13.576 1.00 81.94 187 ILE A CA 1
ATOM 1423 C C . ILE A 1 187 ? 18.087 -5.858 -14.822 1.00 81.94 187 ILE A C 1
ATOM 1425 O O . ILE A 1 187 ? 17.406 -5.595 -15.808 1.00 81.94 187 ILE A O 1
ATOM 1429 N N . ASN A 1 188 ? 18.916 -6.898 -14.769 1.00 81.69 188 ASN A N 1
ATOM 1430 C CA . ASN A 1 188 ? 19.134 -7.836 -15.872 1.00 81.69 188 ASN A CA 1
ATOM 1431 C C . ASN A 1 188 ? 18.692 -9.267 -15.543 1.00 81.69 188 ASN A C 1
ATOM 1433 O O . ASN A 1 188 ? 18.569 -10.069 -16.460 1.00 81.69 188 ASN A O 1
ATOM 1437 N N . SER A 1 189 ? 18.476 -9.586 -14.263 1.00 83.69 189 SER A N 1
ATOM 1438 C CA . SER A 1 189 ? 18.040 -10.912 -13.796 1.00 83.69 189 SER A CA 1
ATOM 1439 C C . SER A 1 189 ? 17.176 -10.823 -12.535 1.00 83.69 189 SER A C 1
ATOM 1441 O O . SER A 1 189 ? 17.275 -9.843 -11.782 1.00 83.69 189 SER A O 1
ATOM 1443 N N . VAL A 1 190 ? 16.331 -11.826 -12.292 1.00 83.12 190 VAL A N 1
ATOM 1444 C CA . VAL A 1 190 ? 15.484 -11.890 -11.086 1.00 83.12 190 VAL A CA 1
ATOM 1445 C C . VAL A 1 190 ? 16.344 -12.101 -9.836 1.00 83.12 190 VAL A C 1
ATOM 1447 O O . VAL A 1 190 ? 16.074 -11.500 -8.792 1.00 83.12 190 VAL A O 1
ATOM 1450 N N . GLU A 1 191 ? 17.456 -12.833 -9.943 1.00 85.12 191 GLU A N 1
ATOM 1451 C CA . GLU A 1 191 ? 18.379 -13.097 -8.833 1.00 85.12 191 GLU A CA 1
ATOM 1452 C C . GLU A 1 191 ? 19.011 -11.817 -8.276 1.00 85.12 191 GLU A C 1
ATOM 1454 O O . GLU A 1 191 ? 19.383 -11.768 -7.101 1.00 85.12 191 GLU A O 1
ATOM 1459 N N . GLN A 1 192 ? 19.150 -10.759 -9.087 1.00 86.69 192 GLN A N 1
ATOM 1460 C CA . GLN A 1 192 ? 19.612 -9.462 -8.585 1.00 86.69 192 GLN A CA 1
ATOM 1461 C C . GLN A 1 192 ? 18.646 -8.872 -7.556 1.00 86.69 192 GLN A C 1
ATOM 1463 O O . GLN A 1 192 ? 19.099 -8.229 -6.613 1.00 86.69 192 GLN A O 1
ATOM 1468 N N . ILE A 1 193 ? 17.340 -9.097 -7.722 1.00 87.12 193 ILE A N 1
ATOM 1469 C CA . ILE A 1 193 ? 16.308 -8.641 -6.787 1.00 87.12 193 ILE A CA 1
ATOM 1470 C C . ILE A 1 193 ? 16.305 -9.536 -5.541 1.00 87.12 193 ILE A C 1
ATOM 1472 O O . ILE A 1 193 ? 16.203 -9.032 -4.423 1.00 87.12 193 ILE A O 1
ATOM 1476 N N . GLU A 1 194 ? 16.464 -10.851 -5.713 1.00 86.06 194 GLU A N 1
ATOM 1477 C CA . GLU A 1 194 ? 16.497 -11.819 -4.606 1.00 86.06 194 GLU A CA 1
ATOM 1478 C C . GLU A 1 194 ? 17.674 -11.600 -3.648 1.00 86.06 194 GLU A C 1
ATOM 1480 O O . GLU A 1 194 ? 17.527 -11.773 -2.439 1.00 86.06 194 GLU A O 1
ATOM 1485 N N . LYS A 1 195 ? 18.829 -11.175 -4.175 1.00 87.12 195 LYS A N 1
ATOM 1486 C CA . LYS A 1 195 ? 20.051 -10.904 -3.398 1.00 87.12 195 LYS A CA 1
ATOM 1487 C C . LYS A 1 195 ? 20.003 -9.614 -2.578 1.00 87.12 195 LYS A C 1
ATOM 1489 O O . LYS A 1 195 ? 20.942 -9.348 -1.831 1.00 87.12 195 LYS A O 1
ATOM 1494 N N . LEU A 1 196 ? 18.958 -8.795 -2.714 1.00 86.88 196 LEU A N 1
ATOM 1495 C CA . LEU A 1 196 ? 18.827 -7.573 -1.926 1.00 86.88 196 LEU A CA 1
ATOM 1496 C C . LEU A 1 196 ? 18.504 -7.915 -0.466 1.00 86.88 196 LEU A C 1
ATOM 1498 O O . LEU A 1 196 ? 17.417 -8.401 -0.136 1.00 86.88 196 LEU A O 1
ATOM 1502 N N . GLU A 1 197 ? 19.454 -7.620 0.417 1.00 87.19 197 GLU A N 1
ATOM 1503 C CA . GLU A 1 197 ? 19.295 -7.812 1.855 1.00 87.19 197 GLU A CA 1
ATOM 1504 C C . GLU A 1 197 ? 18.382 -6.735 2.450 1.00 87.19 197 GLU A C 1
ATOM 1506 O O . GLU A 1 197 ? 18.538 -5.540 2.202 1.00 87.19 197 GLU A O 1
ATOM 1511 N N . ARG A 1 198 ? 17.401 -7.171 3.245 1.00 87.31 198 ARG A N 1
ATOM 1512 C CA . ARG A 1 198 ? 16.484 -6.287 3.977 1.00 87.31 198 ARG A CA 1
ATOM 1513 C C . ARG A 1 198 ? 17.012 -6.053 5.398 1.00 87.31 198 ARG A C 1
ATOM 1515 O O . ARG A 1 198 ? 17.563 -6.989 5.977 1.00 87.31 198 ARG A O 1
ATOM 1522 N N . PRO A 1 199 ? 16.788 -4.870 6.002 1.00 90.06 199 PRO A N 1
ATOM 1523 C CA . PRO A 1 199 ? 15.965 -3.760 5.514 1.00 90.06 199 PRO A CA 1
ATOM 1524 C C . PRO A 1 199 ? 16.638 -2.961 4.391 1.00 90.06 199 PRO A C 1
ATOM 1526 O O . PRO A 1 199 ? 17.808 -2.614 4.488 1.00 90.06 199 PRO A O 1
ATOM 1529 N N . ILE A 1 200 ? 15.875 -2.623 3.350 1.00 88.50 200 ILE A N 1
ATOM 1530 C CA . ILE A 1 200 ? 16.366 -1.834 2.215 1.00 88.50 200 ILE A CA 1
ATOM 1531 C C . ILE A 1 200 ? 15.979 -0.377 2.446 1.00 88.50 200 ILE A C 1
ATOM 1533 O O . ILE A 1 200 ? 14.804 -0.019 2.371 1.00 88.50 200 ILE A O 1
ATOM 1537 N N . THR A 1 201 ? 16.949 0.471 2.742 1.00 86.44 201 THR A N 1
ATOM 1538 C CA . THR A 1 201 ? 16.751 1.910 2.924 1.00 86.44 201 THR A CA 1
ATOM 1539 C C . THR A 1 201 ? 17.039 2.662 1.618 1.00 86.44 201 THR A C 1
ATOM 1541 O O . THR A 1 201 ? 17.792 2.191 0.767 1.00 86.44 201 THR A O 1
ATOM 1544 N N . MET A 1 202 ? 16.422 3.832 1.417 1.00 77.38 202 MET A N 1
ATOM 1545 C CA . MET A 1 202 ? 16.609 4.609 0.177 1.00 77.38 202 MET A CA 1
ATOM 1546 C C . MET A 1 202 ? 18.019 5.206 0.043 1.00 77.38 202 MET A C 1
ATOM 1548 O O . MET A 1 202 ? 18.505 5.390 -1.069 1.00 77.38 202 MET A O 1
ATOM 1552 N N . ASP A 1 203 ? 18.689 5.477 1.165 1.00 71.44 203 ASP A N 1
ATOM 1553 C CA . ASP A 1 203 ? 20.077 5.960 1.234 1.00 71.44 203 ASP A CA 1
ATOM 1554 C C . ASP A 1 203 ? 21.103 4.915 0.769 1.00 71.44 203 ASP A C 1
ATOM 1556 O O . ASP A 1 203 ? 22.189 5.287 0.329 1.00 71.44 203 ASP A O 1
ATOM 1560 N N . ALA A 1 204 ? 20.740 3.626 0.761 1.00 66.19 204 ALA A N 1
ATOM 1561 C CA . ALA A 1 204 ? 21.532 2.580 0.123 1.00 66.19 204 ALA A CA 1
ATOM 1562 C C . ALA A 1 204 ? 21.629 2.770 -1.405 1.00 66.19 204 ALA A C 1
ATOM 1564 O O . ALA A 1 204 ? 22.430 2.091 -2.047 1.00 66.19 204 ALA A O 1
ATOM 1565 N N . GLY A 1 205 ? 20.839 3.689 -1.989 1.00 58.81 205 GLY A N 1
ATOM 1566 C CA . GLY A 1 205 ? 21.113 4.347 -3.272 1.00 58.81 205 GLY A CA 1
ATOM 1567 C C . GLY A 1 205 ? 21.249 3.422 -4.480 1.00 58.81 205 GLY A C 1
ATOM 1568 O O . GLY A 1 205 ? 21.773 3.837 -5.514 1.00 58.81 205 GLY A O 1
ATOM 1569 N N . SER A 1 206 ? 20.819 2.164 -4.361 1.00 78.75 206 SER A N 1
ATOM 1570 C CA . SER A 1 206 ? 21.000 1.191 -5.426 1.00 78.75 206 SER A CA 1
ATOM 1571 C C . SER A 1 206 ? 20.150 1.590 -6.623 1.00 78.75 206 SER A C 1
ATOM 1573 O O . SER A 1 206 ? 18.939 1.786 -6.506 1.00 78.75 206 SER A O 1
ATOM 1575 N N . ILE A 1 207 ? 20.784 1.662 -7.793 1.00 83.12 207 ILE A N 1
ATOM 1576 C CA . ILE A 1 207 ? 20.105 1.921 -9.068 1.00 83.12 207 ILE A CA 1
ATOM 1577 C C . ILE A 1 207 ? 18.990 0.883 -9.290 1.00 83.12 207 ILE A C 1
ATOM 1579 O O . ILE A 1 207 ? 17.942 1.236 -9.815 1.00 83.12 207 ILE A O 1
ATOM 1583 N N . VAL A 1 208 ? 19.148 -0.344 -8.772 1.00 86.06 208 VAL A N 1
ATOM 1584 C CA . VAL A 1 208 ? 18.117 -1.397 -8.812 1.00 86.06 208 VAL A CA 1
ATOM 1585 C C . VAL A 1 208 ? 16.857 -0.977 -8.056 1.00 86.06 208 VAL A C 1
ATOM 1587 O O . VAL A 1 208 ? 15.752 -1.169 -8.550 1.00 86.06 208 VAL A O 1
ATOM 1590 N N . LEU A 1 209 ? 17.002 -0.376 -6.871 1.00 88.38 209 LEU A N 1
ATOM 1591 C CA . LEU A 1 209 ? 15.8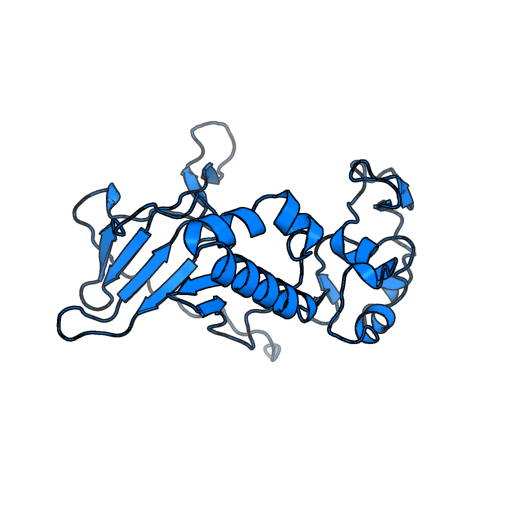63 0.094 -6.079 1.00 88.38 209 LEU A CA 1
ATOM 1592 C C . LEU A 1 209 ? 15.150 1.256 -6.776 1.00 88.38 209 LEU A C 1
ATOM 1594 O O . LEU A 1 209 ? 13.922 1.299 -6.798 1.00 88.38 209 LEU A O 1
ATOM 1598 N N . MET A 1 210 ? 15.922 2.179 -7.355 1.00 88.38 210 MET A N 1
ATOM 1599 C CA . MET A 1 210 ? 15.365 3.297 -8.114 1.00 88.38 210 MET A CA 1
ATOM 1600 C C . MET A 1 210 ? 14.598 2.801 -9.335 1.00 88.38 210 MET A C 1
ATOM 1602 O O . MET A 1 210 ? 13.463 3.216 -9.541 1.00 88.38 210 MET A O 1
ATOM 1606 N N . ASP A 1 211 ? 15.172 1.864 -10.087 1.00 87.81 211 ASP A N 1
ATOM 1607 C CA . ASP A 1 211 ? 14.527 1.287 -11.258 1.00 87.81 211 ASP A CA 1
ATOM 1608 C C . ASP A 1 211 ? 13.184 0.625 -10.868 1.00 87.81 211 ASP A C 1
ATOM 1610 O O . ASP A 1 211 ? 12.139 1.019 -11.399 1.00 87.81 211 ASP A O 1
ATOM 1614 N N . LEU A 1 212 ? 13.195 -0.277 -9.869 1.00 88.75 212 LEU A N 1
ATOM 1615 C CA . LEU A 1 212 ? 12.019 -1.030 -9.393 1.00 88.75 212 LEU A CA 1
ATOM 1616 C C . LEU A 1 212 ? 10.880 -0.152 -8.865 1.00 88.75 212 LEU A C 1
ATOM 1618 O O . LEU A 1 212 ? 9.718 -0.557 -8.934 1.00 88.75 212 LEU A O 1
ATOM 1622 N N . LEU A 1 213 ? 11.197 1.010 -8.290 1.00 89.56 213 LEU A N 1
ATOM 1623 C CA . LEU A 1 213 ? 10.210 1.885 -7.656 1.00 89.56 213 LEU A CA 1
ATOM 1624 C C . LEU A 1 213 ? 9.789 3.069 -8.534 1.00 89.56 213 LEU A C 1
ATOM 1626 O O . LEU A 1 213 ? 8.723 3.617 -8.292 1.00 89.56 213 LEU A O 1
ATOM 1630 N N . TRP A 1 214 ? 10.577 3.488 -9.527 1.00 88.88 214 TRP A N 1
ATOM 1631 C CA . TRP A 1 214 ? 10.352 4.780 -10.197 1.00 88.88 214 TRP A CA 1
ATOM 1632 C C . TRP A 1 214 ? 10.351 4.758 -11.722 1.00 88.88 214 TRP A C 1
ATOM 1634 O O . TRP A 1 214 ? 10.014 5.782 -12.320 1.00 88.88 214 TRP A O 1
ATOM 1644 N N . SER A 1 215 ? 10.744 3.657 -12.363 1.00 87.81 215 SER A N 1
ATOM 1645 C CA . SER A 1 215 ? 10.733 3.598 -13.830 1.00 87.81 215 SER A CA 1
ATOM 1646 C C . SER A 1 215 ? 9.304 3.576 -14.370 1.00 87.81 215 SER A C 1
ATOM 1648 O O . SER A 1 215 ? 8.450 2.892 -13.812 1.00 87.81 215 SER A O 1
ATOM 1650 N N . ASP A 1 216 ? 9.061 4.268 -15.484 1.00 85.19 216 ASP A N 1
ATOM 1651 C CA . ASP A 1 216 ? 7.773 4.248 -16.193 1.00 85.19 216 ASP A CA 1
ATOM 1652 C C . ASP A 1 216 ? 7.937 3.659 -17.605 1.00 85.19 216 ASP A C 1
ATOM 1654 O O . ASP A 1 216 ? 9.022 3.745 -18.183 1.00 85.19 216 ASP A O 1
ATOM 1658 N N . PRO A 1 217 ? 6.887 3.108 -18.227 1.00 84.06 217 PRO A N 1
ATOM 1659 C CA . PRO A 1 217 ? 6.919 2.835 -19.660 1.00 84.06 217 PRO A CA 1
ATOM 1660 C C . PRO A 1 217 ? 7.013 4.139 -20.473 1.00 84.06 217 PRO A C 1
ATOM 1662 O O . PRO A 1 217 ? 6.636 5.219 -20.009 1.00 84.06 217 PRO A O 1
ATOM 1665 N N . THR A 1 218 ? 7.504 4.061 -21.708 1.00 82.81 218 THR A N 1
ATOM 1666 C CA . THR A 1 218 ? 7.405 5.179 -22.658 1.00 82.81 218 THR A CA 1
ATOM 1667 C C . THR A 1 218 ? 5.948 5.435 -23.050 1.00 82.81 218 THR A C 1
ATOM 1669 O O . THR A 1 218 ? 5.130 4.523 -23.088 1.00 82.81 218 THR A O 1
ATOM 1672 N N . GLU A 1 219 ? 5.610 6.680 -23.402 1.00 80.19 219 GLU A N 1
ATOM 1673 C CA . GLU A 1 219 ? 4.248 7.047 -23.843 1.00 80.19 219 GLU A CA 1
ATOM 1674 C C . GLU A 1 219 ? 3.860 6.444 -25.205 1.00 80.19 219 GLU A C 1
ATOM 1676 O O . GLU A 1 219 ? 2.699 6.486 -25.607 1.00 80.19 219 GLU A O 1
ATOM 1681 N N . ASN A 1 220 ? 4.845 5.929 -25.940 1.00 78.38 220 ASN A N 1
ATOM 1682 C CA . ASN A 1 220 ? 4.674 5.364 -27.265 1.00 78.38 220 ASN A CA 1
ATOM 1683 C C . ASN A 1 220 ? 5.533 4.104 -27.408 1.00 78.38 220 ASN A C 1
ATOM 1685 O O . ASN A 1 220 ? 6.741 4.136 -27.157 1.00 78.38 220 ASN A O 1
ATOM 1689 N N . ASP A 1 221 ? 4.900 3.028 -27.864 1.00 77.00 221 ASP A N 1
ATOM 1690 C CA . ASP A 1 221 ? 5.501 1.719 -28.114 1.00 77.00 221 ASP A CA 1
ATOM 1691 C C . ASP A 1 221 ? 6.549 1.732 -29.239 1.00 77.00 221 ASP A C 1
ATOM 1693 O O . ASP A 1 221 ? 7.365 0.822 -29.339 1.00 77.00 221 ASP A O 1
ATOM 1697 N N . SER A 1 222 ? 6.575 2.767 -30.085 1.00 78.69 222 SER A N 1
ATOM 1698 C CA . SER A 1 222 ? 7.625 2.940 -31.095 1.00 78.69 222 SER A CA 1
ATOM 1699 C C . SER A 1 222 ? 8.941 3.469 -30.518 1.00 78.69 222 SER A C 1
ATOM 1701 O O . SER A 1 222 ? 9.911 3.637 -31.255 1.00 78.69 222 SER A O 1
ATOM 1703 N N . VAL A 1 223 ? 8.968 3.856 -29.239 1.00 76.75 223 VAL A N 1
ATOM 1704 C CA . VAL A 1 223 ? 10.186 4.320 -28.574 1.00 76.75 223 VAL A CA 1
ATOM 1705 C C . VAL A 1 223 ? 10.912 3.106 -28.018 1.00 76.75 223 VAL A C 1
ATOM 1707 O O . VAL A 1 223 ? 10.348 2.340 -27.247 1.00 76.75 223 VAL A O 1
ATOM 1710 N N . GLU A 1 224 ? 12.175 2.951 -28.402 1.00 80.25 224 GLU A N 1
ATOM 1711 C CA . GLU A 1 224 ? 13.005 1.811 -28.014 1.00 80.25 224 GLU A CA 1
ATOM 1712 C C . GLU A 1 224 ? 14.021 2.179 -26.923 1.00 80.25 224 GLU A C 1
ATOM 1714 O O . GLU A 1 224 ? 14.553 3.301 -26.874 1.00 80.25 224 GLU A O 1
ATOM 1719 N N . GLY A 1 225 ? 14.337 1.194 -26.078 1.00 81.00 225 GLY A N 1
ATOM 1720 C CA . GLY A 1 225 ? 15.346 1.293 -25.028 1.00 81.00 225 GLY A CA 1
ATOM 1721 C C . GLY A 1 225 ? 14.972 2.243 -23.888 1.00 81.00 225 GLY A C 1
ATOM 1722 O O . GLY A 1 225 ? 13.800 2.502 -23.616 1.00 81.00 225 GLY A O 1
ATOM 1723 N N . LEU A 1 226 ? 15.996 2.748 -23.193 1.00 86.19 226 LEU A N 1
ATOM 1724 C CA . LEU A 1 226 ? 15.830 3.638 -22.044 1.00 86.19 226 LEU A CA 1
ATOM 1725 C C . LEU A 1 226 ? 15.880 5.113 -22.457 1.00 86.19 226 LEU A C 1
ATOM 1727 O O . LEU A 1 226 ? 16.691 5.521 -23.301 1.00 86.19 226 LEU A O 1
ATOM 1731 N N . ARG A 1 227 ? 15.049 5.938 -21.820 1.00 86.56 227 ARG A N 1
ATOM 1732 C CA . ARG A 1 227 ? 15.037 7.401 -21.978 1.00 86.56 227 ARG A CA 1
ATOM 1733 C C . ARG A 1 227 ? 15.038 8.100 -20.618 1.00 86.56 227 ARG A C 1
ATOM 1735 O O . ARG A 1 227 ? 14.678 7.477 -19.626 1.00 86.56 227 ARG A O 1
ATOM 1742 N N . PRO A 1 228 ? 15.477 9.368 -20.529 1.00 88.75 228 PRO A N 1
ATOM 1743 C CA . PRO A 1 228 ? 15.328 10.152 -19.305 1.00 88.75 228 PRO A CA 1
ATOM 1744 C C . PRO A 1 228 ? 13.854 10.312 -18.916 1.00 88.75 228 PRO A C 1
ATOM 1746 O O . PRO A 1 228 ? 13.011 10.529 -19.785 1.00 88.75 228 PRO A O 1
ATOM 1749 N N . ASN A 1 229 ? 13.559 10.242 -17.620 1.00 85.12 229 ASN A N 1
ATOM 1750 C CA . ASN A 1 229 ? 12.206 10.388 -17.091 1.00 85.12 229 ASN A CA 1
ATOM 1751 C C . ASN A 1 229 ? 11.951 11.809 -16.565 1.00 85.12 229 ASN A C 1
ATOM 1753 O O . ASN A 1 229 ? 12.792 12.392 -15.879 1.00 85.12 229 ASN A O 1
ATOM 1757 N N . ALA A 1 230 ? 10.762 12.347 -16.842 1.00 85.94 230 ALA A N 1
ATOM 1758 C CA . ALA A 1 230 ? 10.310 13.640 -16.332 1.00 85.94 230 ALA A CA 1
ATOM 1759 C C . ALA A 1 230 ? 10.145 13.670 -14.799 1.00 85.94 230 ALA A C 1
ATOM 1761 O O . ALA A 1 230 ? 10.144 14.750 -14.212 1.00 85.94 230 ALA A O 1
ATOM 1762 N N . ARG A 1 231 ? 10.049 12.505 -14.140 1.00 77.19 231 ARG A N 1
ATOM 1763 C CA . ARG A 1 231 ? 9.976 12.390 -12.675 1.00 77.19 231 ARG A CA 1
ATOM 1764 C C . ARG A 1 231 ? 11.197 12.950 -11.949 1.00 77.19 231 ARG A C 1
ATOM 1766 O O . ARG A 1 231 ? 11.069 13.344 -10.793 1.00 77.19 231 ARG A O 1
ATOM 1773 N N . GLY A 1 232 ? 12.367 12.986 -12.588 1.00 83.25 232 GLY A N 1
ATOM 1774 C CA . GLY A 1 232 ? 13.552 13.568 -11.970 1.00 83.25 232 GLY A CA 1
ATOM 1775 C C . GLY A 1 232 ? 14.883 13.077 -12.535 1.00 83.25 232 GLY A C 1
ATOM 1776 O O . GLY A 1 232 ? 14.938 12.145 -13.341 1.00 83.25 232 GLY A O 1
ATOM 1777 N N . PRO A 1 233 ? 15.989 13.707 -12.106 1.00 79.69 233 PRO A N 1
ATOM 1778 C CA . PRO A 1 233 ? 17.325 13.351 -12.557 1.00 79.69 233 PRO A CA 1
ATOM 1779 C C . PRO A 1 233 ? 17.671 11.909 -12.170 1.00 79.69 233 PRO A C 1
ATOM 1781 O O . PRO A 1 233 ? 17.432 11.473 -11.049 1.00 79.69 233 PRO A O 1
ATOM 1784 N N . GLY A 1 234 ? 18.262 11.169 -13.108 1.00 80.00 234 GLY A N 1
ATOM 1785 C CA . GLY A 1 234 ? 18.683 9.781 -12.897 1.00 80.00 234 GLY A CA 1
ATOM 1786 C C . GLY A 1 234 ? 17.603 8.729 -13.167 1.00 80.00 234 GLY A C 1
ATOM 1787 O O . GLY A 1 234 ? 17.974 7.592 -13.453 1.00 80.00 234 GLY A O 1
ATOM 1788 N N . LEU A 1 235 ? 16.320 9.108 -13.180 1.00 85.94 235 LEU A N 1
ATOM 1789 C CA . LEU A 1 235 ? 15.194 8.215 -13.463 1.00 85.94 235 LEU A CA 1
ATOM 1790 C C . LEU A 1 235 ? 15.016 7.972 -14.966 1.00 85.94 235 LEU A C 1
ATOM 1792 O O . LEU A 1 235 ? 15.411 8.799 -15.799 1.00 85.94 235 LEU A O 1
ATOM 1796 N N . VAL A 1 236 ? 14.417 6.830 -15.311 1.00 88.19 236 VAL A N 1
ATOM 1797 C CA . VAL A 1 236 ? 14.271 6.389 -16.703 1.00 88.19 236 VAL A CA 1
ATOM 1798 C C . VAL A 1 236 ? 12.847 5.998 -17.068 1.00 88.19 236 VAL A C 1
ATOM 1800 O O . VAL A 1 236 ? 12.033 5.676 -16.203 1.00 88.19 236 VAL A O 1
ATOM 1803 N N . THR A 1 237 ? 12.556 6.067 -18.363 1.00 85.88 237 THR A N 1
ATOM 1804 C CA . THR A 1 237 ? 11.437 5.356 -18.972 1.00 85.88 237 THR A CA 1
ATOM 1805 C C . THR A 1 237 ? 11.946 4.222 -19.857 1.00 85.88 237 THR A C 1
ATOM 1807 O O . THR A 1 237 ? 13.076 4.300 -20.351 1.00 85.88 237 THR A O 1
ATOM 1810 N N . PHE A 1 238 ? 11.144 3.171 -20.039 1.00 84.38 238 PHE A N 1
ATOM 1811 C CA . PHE A 1 238 ? 11.504 1.974 -20.806 1.00 84.38 238 PHE A CA 1
ATOM 1812 C C . PHE A 1 238 ? 10.515 1.690 -21.948 1.00 84.38 238 PHE A C 1
ATOM 1814 O O . PHE A 1 238 ? 9.302 1.778 -21.772 1.00 84.38 238 PHE A O 1
ATOM 1821 N N . GLY A 1 239 ? 11.052 1.386 -23.132 1.00 78.31 239 GLY A N 1
ATOM 1822 C CA . GLY A 1 239 ? 10.301 1.156 -24.370 1.00 78.31 239 GLY A CA 1
ATOM 1823 C C . GLY A 1 239 ? 10.046 -0.312 -24.733 1.00 78.31 239 GLY A C 1
ATOM 1824 O O . GLY A 1 239 ? 10.611 -1.212 -24.120 1.00 78.31 239 GLY A O 1
ATOM 1825 N N . MET A 1 240 ? 9.222 -0.556 -25.761 1.00 62.88 240 MET A N 1
ATOM 1826 C CA . MET A 1 240 ? 8.706 -1.891 -26.143 1.00 62.88 240 MET A CA 1
ATOM 1827 C C . MET A 1 240 ? 9.758 -2.864 -26.713 1.00 62.88 240 MET A C 1
ATOM 1829 O O . MET A 1 240 ? 9.571 -4.077 -26.635 1.00 62.88 240 MET A O 1
ATOM 1833 N N . GLU A 1 241 ? 10.900 -2.373 -27.206 1.00 57.62 241 GLU A N 1
ATOM 1834 C CA . GLU A 1 241 ? 12.072 -3.185 -27.602 1.00 57.62 241 GLU A CA 1
ATOM 1835 C C . GLU A 1 241 ? 12.875 -3.657 -26.374 1.00 57.62 241 GLU A C 1
ATOM 1837 O O . GLU A 1 241 ? 14.057 -3.394 -26.164 1.00 57.62 241 GLU A O 1
ATOM 1842 N N . LEU A 1 242 ? 12.157 -4.371 -25.520 1.00 51.72 242 LEU A N 1
ATOM 1843 C CA . LEU A 1 242 ? 12.653 -5.267 -24.486 1.00 51.72 242 LEU A CA 1
ATOM 1844 C C . LEU A 1 242 ? 12.361 -6.722 -24.884 1.00 51.72 242 LEU A C 1
ATOM 1846 O O . LEU A 1 242 ? 12.463 -7.642 -24.083 1.00 51.72 242 LEU A O 1
ATOM 1850 N N . SER A 1 243 ? 12.037 -6.957 -26.151 1.00 43.03 243 SER A N 1
ATOM 1851 C CA . SER A 1 243 ? 11.950 -8.262 -26.815 1.00 43.03 243 SER A CA 1
ATOM 1852 C C . SER A 1 243 ? 13.261 -9.064 -26.758 1.00 43.03 243 SER A C 1
ATOM 1854 O O . SER A 1 243 ? 13.239 -10.282 -26.912 1.00 43.03 243 SER A O 1
ATOM 1856 N N . SER A 1 244 ? 14.387 -8.412 -26.465 1.00 50.06 244 SER A N 1
ATOM 1857 C CA . SER A 1 244 ? 15.659 -9.027 -26.059 1.00 50.06 244 SER A CA 1
ATOM 1858 C C . SER A 1 244 ? 16.088 -8.593 -24.653 1.00 50.06 244 SER A C 1
ATOM 1860 O O . SER A 1 244 ? 17.277 -8.489 -24.366 1.00 50.06 244 SER A O 1
ATOM 1862 N N . CYS A 1 245 ? 15.128 -8.293 -23.775 1.00 57.31 245 CYS A N 1
ATOM 1863 C CA . CYS A 1 245 ? 15.367 -8.021 -22.366 1.00 57.31 245 CYS A CA 1
ATOM 1864 C C . CYS A 1 245 ? 15.839 -9.317 -21.708 1.00 57.31 245 CYS A C 1
ATOM 1866 O O . CYS A 1 245 ? 15.042 -10.259 -21.580 1.00 57.31 245 CYS A O 1
ATOM 1868 N N . PRO A 1 246 ? 17.114 -9.387 -21.287 1.00 58.53 246 PRO A N 1
ATOM 1869 C CA . PRO A 1 246 ? 17.635 -10.563 -20.605 1.00 58.53 246 PRO A CA 1
ATOM 1870 C C . PRO A 1 246 ? 16.777 -10.880 -19.382 1.00 58.53 246 PRO A C 1
ATOM 1872 O O . PRO A 1 246 ? 16.432 -12.031 -19.173 1.00 58.53 246 PRO A O 1
ATOM 1875 N N . PHE A 1 247 ? 16.303 -9.845 -18.682 1.00 65.75 247 PHE A N 1
ATOM 1876 C CA . PHE A 1 247 ? 15.463 -9.970 -17.496 1.00 65.75 247 PHE A CA 1
ATOM 1877 C C . PHE A 1 247 ? 14.114 -10.649 -17.761 1.00 65.75 247 PHE A C 1
ATOM 1879 O O . PHE A 1 247 ? 13.691 -11.482 -16.971 1.00 65.75 247 PHE A O 1
ATOM 1886 N N . CYS A 1 248 ? 13.435 -10.342 -18.872 1.00 63.00 248 CYS A N 1
ATOM 1887 C CA . CYS A 1 248 ? 12.188 -11.036 -19.220 1.00 63.00 248 CYS A CA 1
ATOM 1888 C C . CYS A 1 248 ? 12.444 -12.475 -19.686 1.00 63.00 248 CYS A C 1
ATOM 1890 O O . CYS A 1 248 ? 11.594 -13.337 -19.484 1.00 63.00 248 CYS A O 1
ATOM 1892 N N . SER A 1 249 ? 13.606 -12.728 -20.295 1.00 63.62 249 SER A N 1
ATOM 1893 C CA . SER A 1 249 ? 14.035 -14.070 -20.721 1.00 63.62 249 SER A CA 1
ATOM 1894 C C . SER A 1 249 ? 14.513 -14.943 -19.552 1.00 63.62 249 SER A C 1
ATOM 1896 O O . SER A 1 249 ? 14.587 -16.159 -19.691 1.00 63.62 249 SER A O 1
ATOM 1898 N N . ASP A 1 250 ? 14.841 -14.314 -18.426 1.00 63.75 250 ASP A N 1
ATOM 1899 C CA . ASP A 1 250 ? 15.318 -14.918 -17.179 1.00 63.75 250 ASP A CA 1
ATOM 1900 C C . ASP A 1 250 ? 14.170 -15.305 -16.228 1.00 63.75 250 ASP A C 1
ATOM 1902 O O . ASP A 1 250 ? 14.383 -15.930 -15.194 1.00 63.75 250 ASP A O 1
ATOM 1906 N N . ILE A 1 251 ? 12.925 -14.965 -16.580 1.00 59.69 251 ILE A N 1
ATOM 1907 C CA . ILE A 1 251 ? 11.742 -15.415 -15.848 1.00 59.69 251 ILE A CA 1
ATOM 1908 C C . ILE A 1 251 ? 11.550 -16.936 -16.100 1.00 59.69 251 ILE A C 1
ATOM 1910 O O . ILE A 1 251 ? 11.355 -17.320 -17.255 1.00 59.69 251 ILE A O 1
ATOM 1914 N N . PRO A 1 252 ? 11.631 -17.797 -15.060 1.00 50.47 252 PRO A N 1
ATOM 1915 C CA . PRO A 1 252 ? 11.846 -19.246 -15.211 1.00 50.47 252 PRO A CA 1
ATOM 1916 C C . PRO A 1 252 ? 10.672 -20.109 -15.703 1.00 50.47 252 PRO A C 1
ATOM 1918 O O . PRO A 1 252 ? 9.502 -19.803 -15.406 1.00 50.47 252 PRO A O 1
#

Sequence (252 aa):
MGSKPWLCPAPTYRTLESYWDTDDDAPGPRCGHTLTAVAATKTHGPRLILFGGATAIEGGNGGAPGIRLAGVTNSVHSYDVLTRKWTRLRPAGEPPSPRAAHAAAAVGTMVVFQIEYPENVHLIRGNHEAADINALFGFRIECIERMGESDGIWAWTRFNQLFNYLPLAALIEKKIICMHGGIGRSINSVEQIEKLERPITMDAGSIVLMDLLWSDPTENDSVEGLRPNARGPGLVTFGMELSSCPFCSDIP

Organism: NCBI:txid2727404

Foldseek 3Di:
DDDDPPPDDDDDDDDDDADEDDPLLDPADFAQWDWDWDPDDPVAHTKIKIAKGFHWDFDPDPDDGDTDTPGIDGWIWIQRPVRRYIGTDDDPDDGDDGDGNDQWDDDPLDIDGPPVPVPPDADAAAPCLALVNVVVVCQLVVLCVVPNPVSSNVSSVVSNLVSLPHQQWDQDPLQDIDGAAAAADPAQAPVVSVPDDPSHHCVVVDLRSLRRHPEHADPDQPDAAWDDDPVDPPYIHHHNPCPVRNHNVNSD

Radius of gyration: 22.09 Å; chains: 1; bounding box: 55×52×56 Å